Protein AF-A0A7S0SRH6-F1 (afdb_monomer_lite)

Foldseek 3Di:
DVVLLVCVVVVPQQLDDDQQAGVLNVLLLLCPDVVSVVVSLVSLVSCLVRPQLVSDPQCRAGPQRDGSLLSCLLDLDCSSVVSSQVSDPCNQVQQQGATNQQDGSLLNNLLNVNQVSNCVCCVVPVVLQQDAGPQRQGSLLSCLLVVPLPSNQCSCPVPVVSVVVQQCDAGNVRDGSVNSNVVVVFDADPSRHGDDPPDDLDQPAEDEEAPLLQQFFQADPVCQPPPPAPPDRRCVCCCQDVCPRHPCNDPVNVSNYHYHHDFDFADPVLVVVPDDPVLLVLLQVLLVQADPPCPDPRQWDASDDGGIDGVSNSVSVRRVSSSVVVVD

Structure (mmCIF, N/CA/C/O backbone):
data_AF-A0A7S0SRH6-F1
#
_entry.id   AF-A0A7S0SRH6-F1
#
loop_
_atom_site.group_PDB
_atom_site.id
_atom_site.type_symbol
_atom_site.label_atom_id
_atom_site.label_alt_id
_atom_site.label_comp_id
_atom_site.label_asym_id
_atom_site.label_entity_id
_atom_site.label_seq_id
_atom_site.pdbx_PDB_ins_code
_atom_site.Cartn_x
_atom_site.Cartn_y
_atom_site.Cartn_z
_atom_site.occupancy
_atom_site.B_iso_or_equiv
_atom_site.auth_seq_id
_atom_site.auth_comp_id
_atom_site.auth_asym_id
_atom_site.auth_atom_id
_atom_site.pdbx_PDB_model_num
ATOM 1 N N . TYR A 1 1 ? -16.426 17.659 17.106 1.00 87.44 1 TYR A N 1
ATOM 2 C CA . TYR A 1 1 ? -16.474 16.837 18.336 1.00 87.44 1 TYR A CA 1
ATOM 3 C C . TYR A 1 1 ? -17.786 17.016 19.094 1.00 87.44 1 TYR A C 1
ATOM 5 O O . TYR A 1 1 ? -18.567 16.089 19.068 1.00 87.44 1 TYR A O 1
ATOM 13 N N . LYS A 1 2 ? -18.110 18.192 19.664 1.00 91.19 2 LYS A N 1
ATOM 14 C CA . LYS A 1 2 ? -19.387 18.397 20.398 1.00 91.19 2 LYS A CA 1
ATOM 15 C C . LYS A 1 2 ? -20.651 18.022 19.611 1.00 91.19 2 LYS A C 1
ATOM 17 O O . LYS A 1 2 ? -21.550 17.408 20.156 1.00 91.19 2 LYS A O 1
ATOM 22 N N . ALA A 1 3 ? -20.705 18.367 18.323 1.00 91.25 3 ALA A N 1
ATOM 23 C CA . ALA A 1 3 ? -21.822 17.954 17.474 1.00 91.25 3 ALA A CA 1
ATOM 24 C C . ALA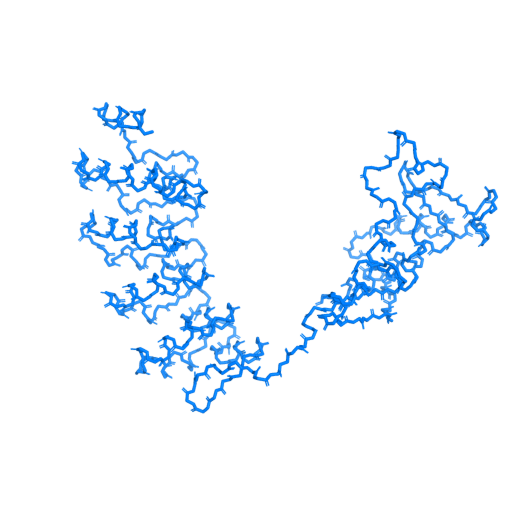 A 1 3 ? -21.935 16.422 17.382 1.00 91.25 3 ALA A C 1
ATOM 26 O O . ALA A 1 3 ? -23.028 15.890 17.450 1.00 91.25 3 ALA A O 1
ATOM 27 N N . PHE A 1 4 ? -20.805 15.716 17.289 1.00 92.94 4 PHE A N 1
ATOM 28 C CA . PHE A 1 4 ? -20.778 14.257 17.226 1.00 92.94 4 PHE A CA 1
ATOM 29 C C . PHE A 1 4 ? -21.267 13.612 18.529 1.00 92.94 4 PHE A C 1
ATOM 31 O O . PHE A 1 4 ? -22.068 12.693 18.471 1.00 92.94 4 PHE A O 1
ATOM 38 N N . THR A 1 5 ? -20.845 14.111 19.695 1.00 93.69 5 THR A N 1
ATOM 39 C CA . THR A 1 5 ? -21.293 13.549 20.981 1.00 93.69 5 THR A CA 1
ATOM 40 C C . THR A 1 5 ? -22.800 13.721 21.173 1.00 93.69 5 THR A C 1
ATOM 42 O O . THR A 1 5 ? -23.462 12.755 21.511 1.00 93.69 5 THR A O 1
ATOM 45 N N . ILE A 1 6 ? -23.358 14.889 20.821 1.00 94.25 6 ILE A N 1
ATOM 46 C CA . ILE A 1 6 ? -24.816 15.125 20.851 1.00 94.25 6 ILE A CA 1
ATOM 47 C C . ILE A 1 6 ? -25.558 14.119 19.961 1.00 94.25 6 ILE A C 1
ATOM 49 O O . ILE A 1 6 ? -26.576 13.576 20.362 1.00 94.25 6 ILE A O 1
ATOM 53 N N . LEU A 1 7 ? -25.043 13.851 18.757 1.00 92.12 7 LEU A N 1
ATOM 54 C CA . LEU A 1 7 ? -25.644 12.877 17.841 1.00 92.12 7 LEU A CA 1
ATOM 55 C C . LEU A 1 7 ? -25.680 11.460 18.445 1.00 92.12 7 LEU A C 1
ATOM 57 O O . LEU A 1 7 ? -26.660 10.746 18.259 1.00 92.12 7 LEU A O 1
ATOM 61 N N . ILE A 1 8 ? -24.636 11.064 19.176 1.00 92.56 8 ILE A N 1
ATOM 62 C CA . ILE A 1 8 ? -24.586 9.771 19.872 1.00 92.56 8 ILE A CA 1
ATOM 63 C C . ILE A 1 8 ? -25.539 9.746 21.076 1.00 92.56 8 ILE A C 1
ATOM 65 O O . ILE A 1 8 ? -26.248 8.759 21.256 1.00 92.56 8 ILE A O 1
ATOM 69 N N . ASP A 1 9 ? -25.608 10.830 21.851 1.00 92.25 9 ASP A N 1
ATOM 70 C CA . ASP A 1 9 ? -26.480 10.939 23.031 1.00 92.25 9 ASP A CA 1
ATOM 71 C C . ASP A 1 9 ? -27.975 10.871 22.657 1.00 92.25 9 ASP A C 1
ATOM 73 O O . ASP A 1 9 ? -28.795 10.369 23.425 1.00 92.25 9 ASP A O 1
ATOM 77 N N . GLU A 1 10 ? -28.326 11.307 21.444 1.00 93.44 10 GLU A N 1
ATOM 78 C CA . GLU A 1 10 ? -29.669 11.189 20.858 1.00 93.44 10 GLU A CA 1
ATOM 79 C C . GLU A 1 10 ? -29.957 9.792 20.254 1.00 93.44 10 GLU A C 1
ATOM 81 O O . GLU A 1 10 ? -30.940 9.613 19.535 1.00 93.44 10 GLU A O 1
ATOM 86 N N . ASN A 1 11 ? -29.123 8.782 20.543 1.00 87.94 11 ASN A N 1
ATOM 87 C CA . ASN A 1 11 ? -29.259 7.391 20.085 1.00 87.94 11 ASN A CA 1
ATOM 88 C C . ASN A 1 11 ? -29.343 7.230 18.556 1.00 87.94 11 ASN A C 1
ATOM 90 O O . ASN A 1 11 ? -30.103 6.400 18.045 1.00 87.94 11 ASN A O 1
ATOM 94 N N . ILE A 1 12 ? -28.562 8.009 17.803 1.00 89.69 12 ILE A N 1
ATOM 95 C CA . ILE A 1 12 ? -28.464 7.817 16.352 1.00 89.69 12 ILE A CA 1
ATOM 96 C C . ILE A 1 12 ? -27.837 6.456 16.041 1.00 89.69 12 ILE A C 1
ATOM 98 O O . ILE A 1 12 ? -26.826 6.066 16.624 1.00 89.69 12 ILE A O 1
ATOM 102 N N . ASP A 1 13 ? -28.424 5.749 15.074 1.00 90.12 13 ASP A N 1
ATOM 103 C CA . ASP A 1 13 ? -27.922 4.455 14.622 1.00 90.12 13 ASP A CA 1
ATOM 104 C C . ASP A 1 13 ? -26.588 4.608 13.872 1.00 90.12 13 ASP A C 1
ATOM 106 O O . ASP A 1 13 ? -26.513 5.079 12.733 1.00 90.12 13 ASP A O 1
ATOM 110 N N . ILE A 1 14 ? -25.517 4.178 14.535 1.00 90.31 14 ILE A N 1
ATOM 111 C CA . ILE A 1 14 ? -24.139 4.211 14.037 1.00 90.31 14 ILE A CA 1
ATOM 112 C C . ILE A 1 14 ? -23.834 3.146 12.968 1.00 90.31 14 ILE A C 1
ATOM 114 O O . ILE A 1 14 ? -22.739 3.155 12.399 1.00 90.31 14 ILE A O 1
ATOM 118 N N . ASN A 1 15 ? -24.765 2.227 12.692 1.00 92.94 15 ASN A N 1
ATOM 119 C CA . ASN A 1 15 ? -24.590 1.160 11.704 1.00 92.94 15 ASN A CA 1
ATOM 120 C C . ASN A 1 15 ? -25.140 1.540 10.322 1.00 92.94 15 ASN A C 1
ATOM 122 O O . ASN A 1 15 ? -24.852 0.853 9.336 1.00 92.94 15 ASN A O 1
ATOM 126 N N . VAL A 1 16 ? -25.896 2.641 10.220 1.00 93.00 16 VAL A N 1
ATOM 127 C CA . VAL A 1 16 ? -26.473 3.107 8.953 1.00 93.00 16 VAL A CA 1
ATOM 128 C C . VAL A 1 16 ? -25.362 3.430 7.962 1.00 93.00 16 VAL A C 1
ATOM 130 O O . VAL A 1 16 ? -24.488 4.254 8.219 1.00 93.00 16 VAL A O 1
ATOM 133 N N . LYS A 1 17 ? -25.408 2.792 6.792 1.00 92.38 17 LYS A N 1
ATOM 134 C CA . LYS A 1 17 ? -24.429 3.009 5.724 1.00 92.38 17 LYS A CA 1
ATOM 135 C C . LYS A 1 17 ? -24.890 4.110 4.776 1.00 92.38 17 LYS A C 1
ATOM 137 O O . LYS A 1 17 ? -26.018 4.083 4.291 1.00 92.38 17 LYS A O 1
ATOM 142 N N . CYS A 1 18 ? -23.983 5.020 4.441 1.00 87.88 18 CYS A N 1
ATOM 143 C CA . CYS A 1 18 ? -24.136 5.980 3.352 1.00 87.88 18 CYS A CA 1
ATOM 144 C C . CYS A 1 18 ? -23.133 5.620 2.253 1.00 87.88 18 CYS A C 1
ATOM 146 O O . CYS A 1 18 ? -21.935 5.576 2.519 1.00 87.88 18 CYS A O 1
ATOM 148 N N . HIS A 1 19 ? -23.615 5.302 1.045 1.00 87.75 19 HIS A N 1
ATOM 149 C CA . HIS A 1 19 ? -22.777 4.766 -0.045 1.00 87.75 19 HIS A CA 1
ATOM 150 C C . HIS A 1 19 ? -21.873 3.608 0.426 1.00 87.75 19 HIS A C 1
ATOM 152 O O . HIS A 1 19 ? -20.658 3.639 0.259 1.00 87.75 19 HIS A O 1
ATOM 158 N N . GLY A 1 20 ? -22.465 2.654 1.153 1.00 87.94 20 GLY A N 1
ATOM 159 C CA . GLY A 1 20 ? -21.760 1.489 1.695 1.00 87.94 20 GLY A CA 1
ATOM 160 C C . GLY A 1 20 ? -20.843 1.750 2.891 1.00 87.94 20 GLY A C 1
ATOM 161 O O . GLY A 1 20 ? -20.415 0.796 3.530 1.00 87.94 20 GLY A O 1
ATOM 162 N N . ILE A 1 21 ? -20.580 3.004 3.258 1.00 92.44 21 ILE A N 1
ATOM 163 C CA . ILE A 1 21 ? -19.677 3.381 4.351 1.00 92.44 21 ILE A CA 1
ATOM 164 C C . ILE A 1 21 ? -20.501 3.660 5.613 1.00 92.44 21 ILE A C 1
ATOM 166 O O . ILE A 1 21 ? -21.409 4.491 5.594 1.00 92.44 21 ILE A O 1
ATOM 170 N N . SER A 1 22 ? -20.196 2.979 6.722 1.00 93.25 22 SER A N 1
ATOM 171 C CA . SER A 1 22 ? -20.797 3.306 8.028 1.00 93.25 22 SER A CA 1
ATOM 172 C C . SER A 1 22 ? -20.047 4.459 8.719 1.00 93.25 22 SER A C 1
ATOM 174 O O . SER A 1 22 ? -18.873 4.691 8.417 1.00 93.25 22 SER A O 1
ATOM 176 N N . PRO A 1 23 ? -20.668 5.161 9.685 1.00 94.25 23 PRO A N 1
ATOM 177 C CA . PRO A 1 23 ? -20.016 6.182 10.501 1.00 94.25 23 PRO A CA 1
ATOM 178 C C . PRO A 1 23 ? -18.648 5.772 11.060 1.00 94.25 23 PRO A C 1
ATOM 180 O O . PRO A 1 23 ? -17.708 6.561 11.006 1.00 94.25 23 PRO A O 1
ATOM 183 N N . ILE A 1 24 ? -18.500 4.530 11.535 1.00 95.19 24 ILE A N 1
ATOM 184 C CA . ILE A 1 24 ? -17.218 4.029 12.056 1.00 95.19 24 ILE A CA 1
ATOM 185 C C . ILE A 1 24 ? -16.173 3.880 10.940 1.00 95.19 24 ILE A C 1
ATOM 187 O O . ILE A 1 24 ? -15.031 4.290 11.144 1.00 95.19 24 ILE A O 1
ATOM 191 N N . HIS A 1 25 ? -16.542 3.372 9.753 1.00 95.50 25 HIS A N 1
ATOM 192 C CA . HIS A 1 25 ? -15.621 3.350 8.605 1.00 95.50 25 HIS A CA 1
ATOM 193 C C . HIS A 1 25 ? -15.126 4.765 8.293 1.00 95.50 25 HIS A C 1
ATOM 195 O O . HIS A 1 25 ? -13.923 4.982 8.176 1.00 95.50 25 HIS A O 1
ATOM 201 N N . LEU A 1 26 ? -16.045 5.737 8.238 1.00 94.38 26 LEU A N 1
ATOM 202 C CA . LEU A 1 26 ? -15.708 7.129 7.959 1.00 94.38 26 LEU A CA 1
ATOM 203 C C . LEU A 1 26 ? -14.753 7.705 9.011 1.00 94.38 26 LEU A C 1
ATOM 205 O O . LEU A 1 26 ? -13.759 8.322 8.641 1.00 94.38 26 LEU A O 1
ATOM 209 N N . LEU A 1 27 ? -15.011 7.484 10.304 1.00 95.81 27 LEU A N 1
ATOM 210 C CA . LEU A 1 27 ? -14.117 7.932 11.377 1.00 95.81 27 LEU A CA 1
ATOM 211 C C . LEU A 1 27 ? -12.712 7.345 11.217 1.00 95.81 27 LEU A C 1
ATOM 213 O O . LEU A 1 27 ? -11.737 8.082 11.291 1.00 95.81 27 LEU A O 1
ATOM 217 N N . ILE A 1 28 ? -12.581 6.047 10.945 1.00 96.56 28 ILE A N 1
ATOM 218 C CA . ILE A 1 28 ? -11.258 5.434 10.761 1.00 96.56 28 ILE A CA 1
ATOM 219 C C . ILE A 1 28 ? -10.567 6.009 9.515 1.00 96.56 28 ILE A C 1
ATOM 221 O O . ILE A 1 28 ? -9.389 6.352 9.577 1.00 96.56 28 ILE A O 1
ATOM 225 N N . SER A 1 29 ? -11.287 6.199 8.405 1.00 93.75 29 SER A N 1
ATOM 226 C CA . SER A 1 29 ? -10.733 6.817 7.193 1.00 93.75 29 SER A CA 1
ATOM 227 C C . SER A 1 29 ? -10.279 8.266 7.411 1.00 93.75 29 SER A C 1
ATOM 229 O O . SER A 1 29 ? -9.247 8.668 6.873 1.00 93.75 29 SER A O 1
ATOM 231 N N . LEU A 1 30 ? -11.001 9.048 8.223 1.00 94.19 30 LEU A N 1
ATOM 232 C CA . LEU A 1 30 ? -10.622 10.421 8.577 1.00 94.19 30 LEU A CA 1
ATOM 233 C C . LEU A 1 30 ? -9.310 10.484 9.369 1.00 94.19 30 LEU A C 1
ATOM 235 O O . LEU A 1 30 ? -8.637 11.513 9.338 1.00 94.19 30 LEU A O 1
ATOM 239 N N . ALA A 1 31 ? -8.904 9.400 10.036 1.00 95.00 31 ALA A N 1
ATOM 240 C CA . ALA A 1 31 ? -7.662 9.355 10.799 1.00 95.00 31 ALA A CA 1
ATOM 241 C C . ALA A 1 31 ? -6.397 9.504 9.929 1.00 95.00 31 ALA A C 1
ATOM 243 O O . ALA A 1 31 ? -5.350 9.875 10.453 1.00 95.00 31 ALA A O 1
ATOM 244 N N . ASN A 1 32 ? -6.500 9.276 8.612 1.00 87.81 32 ASN A N 1
ATOM 245 C CA . ASN A 1 32 ? -5.418 9.509 7.647 1.00 87.81 32 ASN A CA 1
ATOM 246 C C . ASN A 1 32 ? -5.238 10.985 7.252 1.00 87.81 32 ASN A C 1
ATOM 248 O O . ASN A 1 32 ? -4.242 11.328 6.613 1.00 87.81 32 ASN A O 1
ATOM 252 N N . LEU A 1 33 ? -6.193 11.860 7.579 1.00 89.56 33 LEU A N 1
ATOM 253 C CA . LEU A 1 33 ? -6.103 13.283 7.253 1.00 89.56 33 LEU A CA 1
ATOM 254 C C . LEU A 1 33 ? -5.241 14.037 8.281 1.00 89.56 33 LEU A C 1
ATOM 256 O O . LEU A 1 33 ? -5.227 13.661 9.459 1.00 89.56 33 LEU A O 1
ATOM 260 N N . PRO A 1 34 ? -4.580 15.145 7.882 1.00 83.50 34 PRO A N 1
ATOM 261 C CA . PRO A 1 34 ? -3.944 16.065 8.823 1.00 83.50 34 PRO A CA 1
ATOM 262 C C . PRO A 1 34 ? -4.933 16.484 9.918 1.00 83.50 34 PRO A C 1
ATOM 264 O O . PRO A 1 34 ? -6.075 16.827 9.620 1.00 83.50 34 PRO A O 1
ATOM 267 N N . ASP A 1 35 ? -4.518 16.387 11.183 1.00 84.38 35 ASP A N 1
ATOM 268 C CA . ASP A 1 35 ? -5.331 16.640 12.389 1.00 84.38 35 ASP A CA 1
ATOM 269 C C . ASP A 1 35 ? -6.566 15.731 12.591 1.00 84.38 35 ASP A C 1
ATOM 271 O O . ASP A 1 35 ? -7.233 15.795 13.630 1.00 84.38 35 ASP A O 1
ATOM 275 N N . GLY A 1 36 ? -6.851 14.824 11.652 1.00 92.12 36 GLY A N 1
ATOM 276 C CA . GLY A 1 36 ? -8.001 13.922 11.692 1.00 92.12 36 GLY A CA 1
ATOM 277 C C . GLY A 1 36 ? -7.854 12.780 12.697 1.00 92.12 36 GLY A C 1
ATOM 278 O O . GLY A 1 36 ? -8.856 12.308 13.239 1.00 92.12 36 GLY A O 1
ATOM 279 N N . TYR A 1 37 ? -6.621 12.366 13.010 1.00 93.69 37 TYR A N 1
ATOM 280 C CA . TYR A 1 37 ? -6.351 11.231 13.902 1.00 93.69 37 TYR A CA 1
ATOM 281 C C . TYR A 1 37 ? -6.932 11.429 15.308 1.00 93.69 37 TYR A C 1
ATOM 283 O O . TYR A 1 37 ? -7.720 10.613 15.782 1.00 93.69 37 TYR A O 1
ATOM 291 N N . ASN A 1 38 ? -6.621 12.559 15.952 1.00 93.75 38 ASN A N 1
ATOM 292 C CA . ASN A 1 38 ? -7.101 12.867 17.303 1.00 93.75 38 ASN A CA 1
ATOM 293 C C . ASN A 1 38 ? -8.628 12.976 17.367 1.00 93.75 38 ASN A C 1
ATOM 295 O O . ASN A 1 38 ? -9.245 12.547 18.343 1.00 93.75 38 ASN A O 1
ATOM 299 N N . PHE A 1 39 ? -9.243 13.562 16.338 1.00 94.62 39 PHE A N 1
ATOM 300 C CA . PHE A 1 39 ? -10.696 13.646 16.245 1.00 94.62 39 PHE A CA 1
ATOM 301 C C . PHE A 1 39 ? -11.321 12.251 16.136 1.00 94.62 39 PHE A C 1
ATOM 303 O O . PHE A 1 39 ? -12.235 11.932 16.895 1.00 94.62 39 PHE A O 1
ATOM 310 N N . SER A 1 40 ? -10.790 11.424 15.238 1.00 96.38 40 SER A N 1
ATOM 311 C CA . SER A 1 40 ? -11.276 10.071 14.970 1.00 96.38 40 SER A CA 1
ATOM 312 C C . SER A 1 40 ? -11.140 9.177 16.195 1.00 96.38 40 SER A C 1
ATOM 314 O O . SER A 1 40 ? -12.119 8.570 16.620 1.00 96.38 40 SER A O 1
ATOM 316 N N . TYR A 1 41 ? -9.967 9.183 16.833 1.00 95.94 41 TYR A N 1
ATOM 317 C CA . TYR A 1 41 ? -9.709 8.424 18.053 1.00 95.94 41 TYR A CA 1
ATOM 318 C C . TYR A 1 41 ? -10.683 8.801 19.177 1.00 95.94 41 TYR A C 1
ATOM 320 O O . TYR A 1 41 ? -11.324 7.925 19.749 1.00 95.94 41 TYR A O 1
ATOM 328 N N . ARG A 1 42 ? -10.885 10.101 19.440 1.00 96.12 42 ARG A N 1
ATOM 329 C CA . ARG A 1 42 ? -11.832 10.560 20.472 1.00 96.12 42 ARG A CA 1
ATOM 330 C C . ARG A 1 42 ? -13.280 10.183 20.164 1.00 96.12 42 ARG A C 1
ATOM 332 O O . ARG A 1 42 ? -14.017 9.835 21.077 1.00 96.12 42 ARG A O 1
ATOM 339 N N . CYS A 1 43 ? -13.703 10.267 18.903 1.00 96.06 43 CYS A N 1
ATOM 340 C CA . CYS A 1 43 ? -15.063 9.879 18.518 1.00 96.06 43 CYS A CA 1
ATOM 341 C C . CYS A 1 43 ? -15.279 8.369 18.665 1.00 96.06 43 CYS A C 1
ATOM 343 O O . CYS A 1 43 ? -16.321 7.956 19.164 1.00 96.06 43 CYS A O 1
ATOM 345 N N . LEU A 1 44 ? -14.289 7.553 18.289 1.00 96.31 44 LEU A N 1
ATOM 346 C CA . LEU A 1 44 ? -14.339 6.103 18.478 1.00 96.31 44 LEU A CA 1
ATOM 347 C C . LEU A 1 44 ? -14.360 5.728 19.964 1.00 96.31 44 LEU A C 1
ATOM 349 O O . LEU A 1 44 ? -15.169 4.896 20.356 1.00 96.31 44 LEU A O 1
ATOM 353 N N . GLN A 1 45 ? -13.530 6.364 20.798 1.00 95.62 45 GLN A N 1
ATOM 354 C CA . GLN A 1 45 ? -13.579 6.164 22.251 1.00 95.62 45 GLN A CA 1
ATOM 355 C C . GLN A 1 45 ? -14.964 6.494 22.808 1.00 95.62 45 GLN A C 1
ATOM 357 O O . GLN A 1 45 ? -15.544 5.676 23.512 1.00 95.62 45 GLN A O 1
ATOM 362 N N . TYR A 1 46 ? -15.531 7.640 22.417 1.00 95.94 46 TYR A N 1
ATOM 363 C CA . TYR A 1 46 ? -16.865 8.041 22.858 1.00 95.94 46 TYR A CA 1
ATOM 364 C C . TYR A 1 46 ? -17.946 7.034 22.447 1.00 95.94 46 TYR A C 1
ATOM 366 O O . TYR A 1 46 ? -18.814 6.721 23.258 1.00 95.94 46 TYR A O 1
ATOM 374 N N . ILE A 1 47 ? -17.886 6.496 21.220 1.00 95.06 47 ILE A N 1
ATOM 375 C CA . ILE A 1 47 ? -18.789 5.422 20.779 1.00 95.06 47 ILE A CA 1
ATOM 376 C C . ILE A 1 47 ? -18.670 4.218 21.718 1.00 95.06 47 ILE A C 1
ATOM 378 O O . ILE A 1 47 ? -19.682 3.769 22.243 1.00 95.06 47 ILE A O 1
ATOM 382 N N . PHE A 1 48 ? -17.460 3.704 21.946 1.00 93.19 48 PHE A N 1
ATOM 383 C CA . PHE A 1 48 ? -17.269 2.479 22.731 1.00 93.19 48 PHE A CA 1
ATOM 384 C C . PHE A 1 48 ? -17.545 2.649 24.232 1.00 93.19 48 PHE A C 1
ATOM 386 O O . PHE A 1 48 ? -17.848 1.671 24.907 1.00 93.19 48 PHE A O 1
ATOM 393 N N . GLU A 1 49 ? -17.468 3.873 24.758 1.00 93.44 49 GLU A N 1
ATOM 394 C CA . GLU A 1 49 ? -17.814 4.189 26.150 1.00 93.44 49 GLU A CA 1
ATOM 395 C C . GLU A 1 49 ? -19.328 4.341 26.374 1.00 93.44 49 GLU A C 1
ATOM 397 O O . GLU A 1 49 ? -19.806 4.042 27.468 1.00 93.44 49 GLU A O 1
ATOM 402 N N . ASN A 1 50 ? -20.083 4.793 25.364 1.00 93.25 50 ASN A N 1
ATOM 403 C CA . ASN A 1 50 ? -21.502 5.151 25.518 1.00 93.25 50 ASN A CA 1
ATOM 404 C C . ASN A 1 50 ? -22.474 4.198 24.806 1.00 93.25 50 ASN A C 1
ATOM 406 O O . ASN A 1 50 ? -23.653 4.161 25.152 1.00 93.25 50 ASN A O 1
ATOM 410 N N . ILE A 1 51 ? -22.007 3.410 23.836 1.00 91.88 51 ILE A N 1
ATOM 411 C CA . ILE A 1 51 ? -22.819 2.433 23.104 1.00 91.88 51 ILE A CA 1
ATOM 412 C C . ILE A 1 51 ? -22.350 1.025 23.474 1.00 91.88 51 ILE A C 1
ATOM 414 O O . ILE A 1 51 ? -21.170 0.698 23.363 1.00 91.88 51 ILE A O 1
ATOM 418 N N . SER A 1 52 ? -23.291 0.163 23.879 1.00 88.38 52 SER A N 1
ATOM 419 C CA . SER A 1 52 ? -22.999 -1.256 24.118 1.00 88.38 52 SER A CA 1
ATOM 420 C C . SER A 1 52 ? -22.411 -1.898 22.861 1.00 88.38 52 SER A C 1
ATOM 422 O O . SER A 1 52 ? -22.992 -1.790 21.782 1.00 88.38 52 SER A O 1
ATOM 424 N N . THR A 1 53 ? -21.297 -2.623 22.996 1.00 83.94 53 THR A N 1
ATOM 425 C CA . THR A 1 53 ? -20.597 -3.265 21.867 1.00 83.94 53 THR A CA 1
ATOM 426 C C . THR A 1 53 ? -21.462 -4.269 21.101 1.00 83.94 53 THR A C 1
ATOM 428 O O . THR A 1 53 ? -21.189 -4.542 19.939 1.00 83.94 53 THR A O 1
ATOM 431 N N . GLU A 1 54 ? -22.536 -4.783 21.709 1.00 85.00 54 GLU A N 1
ATOM 432 C CA . GLU A 1 54 ? -23.529 -5.654 21.056 1.00 85.00 54 GLU A CA 1
ATOM 433 C C . GLU A 1 54 ? -24.404 -4.927 20.028 1.00 85.00 54 GLU A C 1
ATOM 435 O O . GLU A 1 54 ? -24.973 -5.567 19.149 1.00 85.00 54 GLU A O 1
ATOM 440 N N . LEU A 1 55 ? -24.511 -3.600 20.133 1.00 89.12 55 LEU A N 1
ATOM 441 C CA . LEU A 1 55 ? -25.255 -2.751 19.201 1.00 89.12 55 LEU A CA 1
ATOM 442 C C . LEU A 1 55 ? -24.382 -2.257 18.041 1.00 89.12 55 LEU A C 1
ATOM 444 O O . LEU A 1 55 ? -24.886 -1.598 17.134 1.00 89.12 55 LEU A O 1
ATOM 448 N N . ILE A 1 56 ? -23.081 -2.548 18.072 1.00 90.75 56 ILE A N 1
ATOM 449 C CA . ILE A 1 56 ? -22.127 -2.138 17.048 1.00 90.75 56 ILE A CA 1
ATOM 450 C C . ILE A 1 56 ? -21.886 -3.323 16.115 1.00 90.75 56 ILE A C 1
ATOM 452 O O . ILE A 1 56 ? -21.346 -4.349 16.535 1.00 90.75 56 ILE A O 1
ATOM 456 N N . ASP A 1 57 ? -22.227 -3.177 14.834 1.00 90.81 57 ASP A N 1
ATOM 457 C CA . ASP A 1 57 ? -21.875 -4.161 13.810 1.00 90.81 57 ASP A CA 1
ATOM 458 C C . ASP A 1 57 ? -20.371 -4.079 13.504 1.00 90.81 57 ASP A C 1
ATOM 460 O O . ASP A 1 57 ? -19.916 -3.426 12.563 1.00 90.81 57 ASP A O 1
ATOM 464 N N . MET A 1 58 ? -19.575 -4.748 14.338 1.00 89.62 58 MET A N 1
ATOM 465 C CA . MET A 1 58 ? -18.120 -4.837 14.195 1.00 89.62 58 MET A CA 1
ATOM 466 C C . MET A 1 58 ? -17.677 -5.672 12.983 1.00 89.62 58 MET A C 1
ATOM 468 O O . MET A 1 58 ? -16.479 -5.733 12.705 1.00 89.62 58 MET A O 1
ATOM 472 N N . ASP A 1 59 ? -18.613 -6.329 12.292 1.00 88.88 59 ASP A N 1
ATOM 473 C CA . ASP A 1 59 ? -18.386 -7.104 11.068 1.00 88.88 59 ASP A CA 1
ATOM 474 C C . ASP A 1 59 ? -18.853 -6.353 9.815 1.00 88.88 59 ASP A C 1
ATOM 476 O O . ASP A 1 59 ? -18.743 -6.864 8.692 1.00 88.88 59 ASP A O 1
ATOM 480 N N . ALA A 1 60 ? -19.318 -5.112 9.991 1.00 91.81 60 ALA A N 1
ATOM 481 C CA . ALA A 1 60 ? -19.688 -4.236 8.905 1.00 91.81 60 ALA A CA 1
ATOM 482 C C . ALA A 1 60 ? -18.528 -4.107 7.912 1.00 91.81 60 ALA A C 1
ATOM 484 O O . ALA A 1 60 ? -17.374 -3.862 8.272 1.00 91.81 60 ALA A O 1
ATOM 485 N N . LYS A 1 61 ? -18.876 -4.235 6.632 1.00 94.12 61 LYS A N 1
ATOM 486 C CA . LYS A 1 61 ? -17.974 -4.007 5.504 1.00 94.12 61 LYS A CA 1
ATOM 487 C C . LYS A 1 61 ? -18.373 -2.772 4.720 1.00 94.12 61 LYS A C 1
ATOM 489 O O . LYS A 1 61 ? -19.573 -2.546 4.531 1.00 94.12 61 LYS A O 1
ATOM 494 N N . ASP A 1 62 ? -17.387 -2.036 4.234 1.00 94.75 62 ASP A N 1
ATOM 495 C CA . ASP A 1 62 ? -17.594 -0.977 3.254 1.00 94.75 62 ASP A CA 1
ATOM 496 C C . ASP A 1 62 ? -17.846 -1.527 1.834 1.00 94.75 62 ASP A C 1
ATOM 498 O O . ASP A 1 62 ? -17.864 -2.741 1.586 1.00 94.75 62 ASP A O 1
ATOM 502 N N . ASP A 1 63 ? -18.015 -0.623 0.869 1.00 94.19 63 ASP A N 1
ATOM 503 C CA . ASP A 1 63 ? -18.162 -0.965 -0.548 1.00 94.19 63 ASP A CA 1
ATOM 504 C C . ASP A 1 63 ? -16.897 -1.564 -1.180 1.00 94.19 63 ASP A C 1
ATOM 506 O O . ASP A 1 63 ? -16.950 -2.027 -2.312 1.00 94.19 63 ASP A O 1
ATOM 510 N N . GLN A 1 64 ? -15.763 -1.617 -0.487 1.00 92.56 64 GLN A N 1
ATOM 511 C CA . GLN A 1 64 ? -14.577 -2.369 -0.906 1.00 92.56 64 GLN A CA 1
ATOM 512 C C . GLN A 1 64 ? -14.477 -3.728 -0.202 1.00 92.56 64 GLN A C 1
ATOM 514 O O . GLN A 1 64 ? -13.518 -4.471 -0.406 1.00 92.56 64 GLN A O 1
ATOM 519 N N . GLY A 1 65 ? -15.489 -4.103 0.586 1.00 93.81 65 GLY A N 1
ATOM 520 C CA . GLY A 1 65 ? -15.464 -5.308 1.410 1.00 93.81 65 GLY A CA 1
ATOM 521 C C . GLY A 1 65 ? -14.529 -5.195 2.617 1.00 93.81 65 GLY A C 1
ATOM 522 O O . GLY A 1 65 ? -14.311 -6.199 3.295 1.00 93.81 65 GLY A O 1
ATOM 523 N N . SER A 1 66 ? -13.981 -4.009 2.877 1.00 95.00 66 SER A N 1
ATOM 524 C CA . SER A 1 66 ? -13.057 -3.732 3.970 1.00 95.00 66 SER A CA 1
ATOM 525 C C . SER A 1 66 ? -13.834 -3.653 5.274 1.00 95.00 66 SER A C 1
ATOM 527 O O . SER A 1 66 ? -14.867 -2.997 5.345 1.00 95.00 66 SER A O 1
ATOM 529 N N . THR A 1 67 ? -13.327 -4.311 6.310 1.00 95.38 67 THR A N 1
ATOM 530 C CA . THR A 1 67 ? -13.808 -4.147 7.690 1.00 95.38 67 THR A CA 1
ATOM 531 C C . THR A 1 67 ? -13.100 -2.972 8.366 1.00 95.38 67 THR A C 1
ATOM 533 O O . THR A 1 67 ? -12.083 -2.478 7.869 1.00 95.38 67 THR A O 1
ATOM 536 N N . PHE A 1 68 ? -13.546 -2.587 9.564 1.00 95.44 68 PHE A N 1
ATOM 537 C CA . PHE A 1 68 ? -12.847 -1.601 10.401 1.00 95.44 68 PHE A CA 1
ATOM 538 C C . PHE A 1 68 ? -11.358 -1.924 10.596 1.00 95.44 68 PHE A C 1
ATOM 540 O O . PHE A 1 68 ? -10.518 -1.027 10.588 1.00 95.44 68 PHE A O 1
ATOM 547 N N . PHE A 1 69 ? -11.019 -3.211 10.708 1.00 96.50 69 PHE A N 1
ATOM 548 C CA . PHE A 1 69 ? -9.644 -3.668 10.906 1.00 96.50 69 PHE A CA 1
ATOM 549 C C . PHE A 1 69 ? -8.773 -3.459 9.671 1.00 96.50 69 PHE A C 1
ATOM 551 O O . PHE A 1 69 ? -7.602 -3.135 9.832 1.00 96.50 69 PHE A O 1
ATOM 558 N N . HIS A 1 70 ? -9.323 -3.593 8.458 1.00 97.00 70 HIS A N 1
ATOM 559 C CA . HIS A 1 70 ? -8.577 -3.280 7.236 1.00 97.00 70 HIS A CA 1
ATOM 560 C C . HIS A 1 70 ? -8.148 -1.816 7.244 1.00 97.00 70 HIS A C 1
ATOM 562 O O . HIS A 1 70 ? -6.961 -1.531 7.125 1.00 97.00 70 HIS A O 1
ATOM 568 N N . LEU A 1 71 ? -9.106 -0.913 7.474 1.00 96.25 71 LEU A N 1
ATOM 569 C CA . LEU A 1 71 ? -8.849 0.524 7.504 1.00 96.25 71 LEU A CA 1
ATOM 570 C C . LEU A 1 71 ? -7.888 0.906 8.636 1.00 96.25 71 LEU A C 1
ATOM 572 O O . LEU A 1 71 ? -6.962 1.679 8.420 1.00 96.25 71 LEU A O 1
ATOM 576 N N . ALA A 1 72 ? -8.057 0.331 9.830 1.00 96.75 72 ALA A N 1
ATOM 577 C CA . ALA A 1 72 ? -7.170 0.596 10.960 1.00 96.75 72 ALA A CA 1
ATOM 578 C C . ALA A 1 72 ? -5.737 0.098 10.714 1.00 96.75 72 ALA A C 1
ATOM 580 O O . ALA A 1 72 ? -4.788 0.734 11.156 1.00 96.75 72 ALA A O 1
ATOM 581 N N . CYS A 1 73 ? -5.569 -1.005 9.979 1.00 97.00 73 CYS A N 1
ATOM 582 C CA . CYS A 1 73 ? -4.254 -1.532 9.609 1.00 97.00 73 CYS A CA 1
ATOM 583 C C . CYS A 1 73 ? -3.553 -0.722 8.508 1.00 97.00 73 CYS A C 1
ATOM 585 O O . CYS A 1 73 ? -2.378 -0.957 8.242 1.00 97.00 73 CYS A O 1
ATOM 587 N N . GLU A 1 74 ? -4.239 0.230 7.873 1.00 95.31 74 GLU A N 1
ATOM 588 C CA . GLU A 1 74 ? -3.631 1.191 6.946 1.00 95.31 74 GLU A CA 1
ATOM 589 C C . GLU A 1 74 ? -3.121 2.461 7.636 1.00 95.31 74 GLU A C 1
ATOM 591 O O . GLU A 1 74 ? -2.450 3.274 6.990 1.00 95.31 74 GLU A O 1
ATOM 596 N N . LEU A 1 75 ? -3.431 2.630 8.927 1.00 94.00 75 LEU A N 1
ATOM 597 C CA . LEU A 1 75 ? -2.972 3.743 9.751 1.00 94.00 75 LEU A CA 1
ATOM 598 C C . LEU A 1 75 ? -1.601 3.431 10.349 1.00 94.00 75 LEU A C 1
ATOM 600 O O . LEU A 1 75 ? -1.365 2.329 10.833 1.00 94.00 75 LEU A O 1
ATOM 604 N N . SER A 1 76 ? -0.709 4.420 10.392 1.00 90.12 76 SER A N 1
ATOM 605 C CA . SER A 1 76 ? 0.654 4.240 10.917 1.00 90.12 76 SER A CA 1
ATOM 606 C C . SER A 1 76 ? 0.732 3.950 12.425 1.00 90.12 76 SER A C 1
ATOM 608 O O . SER A 1 76 ? 1.774 3.507 12.911 1.00 90.12 76 SER A O 1
ATOM 610 N N . ASP A 1 77 ? -0.343 4.223 13.165 1.00 91.25 77 ASP A N 1
ATOM 611 C CA . ASP A 1 77 ? -0.440 4.089 14.619 1.00 91.25 77 ASP A CA 1
ATOM 612 C C . ASP A 1 77 ? -1.426 2.967 14.984 1.00 91.25 77 ASP A C 1
ATOM 614 O O . ASP A 1 77 ? -2.524 2.866 14.433 1.00 91.25 77 ASP A O 1
ATOM 618 N N . THR A 1 78 ? -1.033 2.115 15.932 1.00 95.88 78 THR A N 1
ATOM 619 C CA . THR A 1 78 ? -1.803 0.942 16.358 1.00 95.88 78 THR A CA 1
ATOM 620 C C . THR A 1 78 ? -2.940 1.265 17.324 1.00 95.88 78 THR A C 1
ATOM 622 O O . THR A 1 78 ? -3.739 0.383 17.612 1.00 95.88 78 THR A O 1
ATOM 625 N N . SER A 1 79 ? -3.074 2.493 17.823 1.00 96.25 79 SER A N 1
ATOM 626 C CA . SER A 1 79 ? -4.023 2.834 18.892 1.00 96.25 79 SER A CA 1
ATOM 627 C C . SER A 1 79 ? -5.479 2.652 18.469 1.00 96.25 79 SER A C 1
ATOM 629 O O . SER A 1 79 ? -6.266 2.100 19.234 1.00 96.25 79 SER A O 1
ATOM 631 N N . ILE A 1 80 ? -5.850 3.052 17.245 1.00 96.50 80 ILE A N 1
ATOM 632 C CA . ILE A 1 80 ? -7.203 2.794 16.716 1.00 96.50 80 ILE A CA 1
ATOM 633 C C . ILE A 1 80 ? -7.425 1.290 16.523 1.00 96.50 80 ILE A C 1
ATOM 635 O O . ILE A 1 80 ? -8.475 0.778 16.902 1.00 96.50 80 ILE A O 1
ATOM 639 N N . LEU A 1 81 ? -6.432 0.563 16.001 1.00 96.44 81 LEU A N 1
ATOM 640 C CA . LEU A 1 81 ? -6.505 -0.894 15.874 1.00 96.44 81 LEU A CA 1
ATOM 641 C C . LEU A 1 81 ? -6.721 -1.563 17.244 1.00 96.44 81 LEU A C 1
ATOM 643 O O . LEU A 1 81 ? -7.636 -2.366 17.394 1.00 96.44 81 LEU A O 1
ATOM 647 N N . ILE A 1 82 ? -5.936 -1.191 18.257 1.00 95.38 82 ILE A N 1
ATOM 648 C CA . ILE A 1 82 ? -6.043 -1.692 19.634 1.00 95.38 82 ILE A CA 1
ATOM 649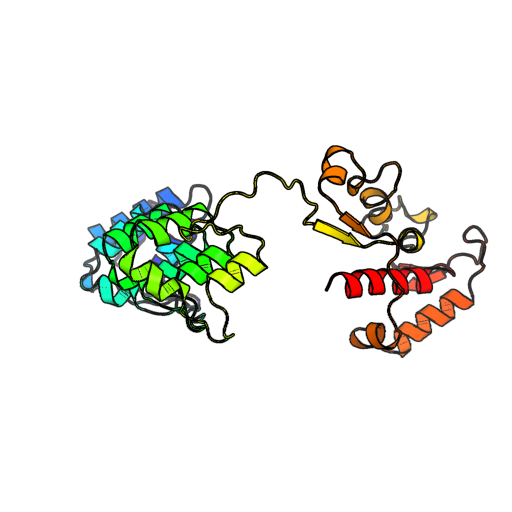 C C . ILE A 1 82 ? -7.419 -1.372 20.225 1.00 95.38 82 ILE A C 1
ATOM 651 O O . ILE A 1 82 ? -8.047 -2.245 20.822 1.00 95.38 82 ILE A O 1
ATOM 655 N N . LEU A 1 83 ? -7.912 -0.144 20.035 1.00 95.56 83 LEU A N 1
ATOM 656 C CA . LEU A 1 83 ? -9.231 0.277 20.505 1.00 95.56 83 LEU A CA 1
ATOM 657 C C . LEU A 1 83 ? -10.346 -0.601 19.916 1.00 95.56 83 LEU A C 1
ATOM 659 O O . LEU A 1 83 ? -11.228 -1.036 20.654 1.00 95.56 83 LEU A O 1
ATOM 663 N N . LEU A 1 84 ? -10.287 -0.897 18.613 1.00 94.81 84 LEU A N 1
ATOM 664 C CA . LEU A 1 84 ? -11.252 -1.772 17.940 1.00 94.81 84 LEU A CA 1
ATOM 665 C C . LEU A 1 84 ? -11.162 -3.219 18.443 1.00 94.81 84 LEU A C 1
ATOM 667 O O . LEU A 1 84 ? -12.192 -3.836 18.705 1.00 94.81 84 LEU A O 1
ATOM 671 N N . LEU A 1 85 ? -9.946 -3.757 18.599 1.00 93.25 85 LEU A N 1
ATOM 672 C CA . LEU A 1 85 ? -9.725 -5.133 19.057 1.00 93.25 85 LEU A CA 1
ATOM 673 C C . LEU A 1 85 ? -10.248 -5.334 20.486 1.00 93.25 85 LEU A C 1
ATOM 675 O O . LEU A 1 85 ? -10.980 -6.293 20.729 1.00 93.25 85 LEU A O 1
ATOM 679 N N . ASN A 1 86 ? -9.949 -4.402 21.398 1.00 91.75 86 ASN A N 1
ATOM 680 C CA . ASN A 1 86 ? -10.380 -4.452 22.801 1.00 91.75 86 ASN A CA 1
ATOM 681 C C . ASN A 1 86 ? -11.905 -4.404 22.972 1.00 91.75 86 ASN A C 1
ATOM 683 O O . ASN A 1 86 ? -12.427 -4.918 23.958 1.00 91.75 86 ASN A O 1
ATOM 687 N N . ASN A 1 87 ? -12.615 -3.803 22.016 1.00 90.31 87 ASN A N 1
ATOM 688 C CA . ASN A 1 87 ? -14.074 -3.690 22.024 1.00 90.31 87 ASN A CA 1
ATOM 689 C C . ASN A 1 87 ? -14.762 -4.727 21.122 1.00 90.31 87 ASN A C 1
ATOM 691 O O . ASN A 1 87 ? -15.953 -4.615 20.837 1.00 90.31 87 ASN A O 1
ATOM 695 N N . SER A 1 88 ? -14.034 -5.758 20.679 1.00 85.69 88 SER A N 1
ATOM 696 C CA . SER A 1 88 ? -14.561 -6.823 19.825 1.00 85.69 88 SER A CA 1
ATOM 697 C C . SER A 1 88 ? -14.538 -8.185 20.532 1.00 85.69 88 SER A C 1
ATOM 699 O O . SER A 1 88 ? -13.501 -8.630 21.016 1.00 85.69 88 SER A O 1
ATOM 701 N N . LYS A 1 89 ? -15.687 -8.878 20.584 1.00 73.75 89 LYS A N 1
ATOM 702 C CA . LYS A 1 89 ? -15.815 -10.182 21.271 1.00 73.75 89 LYS A CA 1
ATOM 703 C C . LYS A 1 89 ? -15.068 -11.327 20.565 1.00 73.75 89 LYS A C 1
ATOM 705 O O . LYS A 1 89 ? -14.572 -12.230 21.226 1.00 73.75 89 LYS A O 1
ATOM 710 N N . GLU A 1 90 ? -14.959 -11.268 19.235 1.00 69.75 90 GLU A N 1
ATOM 711 C CA . GLU A 1 90 ? -14.336 -12.299 18.383 1.00 69.75 90 GLU A CA 1
ATOM 712 C C . GLU A 1 90 ? -13.225 -11.709 17.497 1.00 69.75 90 GLU A C 1
ATOM 714 O O . GLU A 1 90 ? -13.255 -11.796 16.271 1.00 69.75 90 GLU A O 1
ATOM 719 N N . SER A 1 91 ? -12.240 -11.066 18.129 1.00 66.31 91 SER A N 1
ATOM 720 C CA . SER A 1 91 ? -11.134 -10.346 17.475 1.00 66.31 91 SER A CA 1
ATOM 721 C C . SER A 1 91 ? -10.434 -11.128 16.339 1.00 66.31 91 SER A C 1
ATOM 723 O O . SER A 1 91 ? -10.158 -10.571 15.276 1.00 66.31 91 SER A O 1
ATOM 725 N N . LEU A 1 92 ? -10.203 -12.438 16.514 1.00 70.19 92 LEU A N 1
ATOM 726 C CA . LEU A 1 92 ? -9.436 -13.247 15.556 1.00 70.19 92 LEU A CA 1
ATOM 727 C C . LEU A 1 92 ? -10.157 -13.450 14.210 1.00 70.19 92 LEU A C 1
ATOM 729 O O . LEU A 1 92 ? -9.552 -13.232 13.163 1.00 70.19 92 LEU A O 1
ATOM 733 N N . LEU A 1 93 ? -11.449 -13.805 14.220 1.00 73.06 93 LEU A N 1
ATOM 734 C CA . LEU A 1 93 ? -12.235 -14.036 12.992 1.00 73.06 93 LEU A CA 1
ATOM 735 C C . LEU A 1 93 ? -12.297 -12.774 12.112 1.00 73.06 93 LEU A C 1
ATOM 737 O O . LEU A 1 93 ? -12.309 -12.842 10.879 1.00 73.06 93 LEU A O 1
ATOM 741 N N . LYS A 1 94 ? -12.261 -11.600 12.748 1.00 79.50 94 LYS A N 1
ATOM 742 C CA . LYS A 1 94 ? -12.322 -10.296 12.076 1.00 79.50 94 LYS A CA 1
ATOM 743 C C . LYS A 1 94 ? -11.021 -9.955 11.344 1.00 79.50 94 LYS A C 1
ATOM 745 O O . LYS A 1 94 ? -11.061 -9.278 10.314 1.00 79.50 94 LYS A O 1
ATOM 750 N N . LEU A 1 95 ? -9.884 -10.462 11.830 1.00 92.25 95 LEU A N 1
ATOM 751 C CA . LEU A 1 95 ? -8.566 -10.312 11.202 1.00 92.25 95 LEU A CA 1
ATOM 752 C C . LEU A 1 95 ? -8.323 -11.299 10.048 1.00 92.25 95 LEU A C 1
ATOM 754 O O . LEU A 1 95 ? -7.380 -11.110 9.285 1.00 92.25 95 LEU A O 1
ATOM 758 N N . GLU A 1 96 ? -9.170 -12.318 9.887 1.00 91.94 96 GLU A N 1
ATOM 759 C CA . GLU A 1 96 ? -9.062 -13.330 8.822 1.00 91.94 96 GLU A CA 1
ATOM 760 C C . GLU A 1 96 ? -10.017 -13.088 7.643 1.00 91.94 96 GLU A C 1
ATOM 762 O O . GLU A 1 96 ? -10.018 -13.818 6.650 1.00 91.94 96 GLU A O 1
ATOM 767 N N . THR A 1 97 ? -10.816 -12.025 7.717 1.00 93.00 97 THR A N 1
ATOM 768 C CA . THR A 1 97 ? -11.735 -11.650 6.646 1.00 93.00 97 THR A CA 1
ATOM 769 C C . THR A 1 97 ? -10.984 -11.014 5.480 1.00 93.00 97 THR A C 1
ATOM 771 O O . THR A 1 97 ? -10.175 -10.114 5.685 1.00 93.00 97 THR A O 1
ATOM 774 N N . LYS A 1 98 ? -11.294 -11.448 4.251 1.00 95.25 98 LYS A N 1
ATOM 775 C CA . LYS A 1 98 ? -10.793 -10.832 3.017 1.00 95.25 98 LYS A CA 1
ATOM 776 C C . LYS A 1 98 ? -11.677 -9.678 2.542 1.00 95.25 98 LYS A C 1
ATOM 778 O O . LYS A 1 98 ? -12.905 -9.811 2.535 1.00 95.25 98 LYS A O 1
ATOM 783 N N . ASP A 1 99 ? -11.048 -8.598 2.090 1.00 96.06 99 ASP A N 1
ATOM 784 C CA . ASP A 1 99 ? -11.686 -7.547 1.292 1.00 96.06 99 ASP A CA 1
ATOM 785 C C . ASP A 1 99 ? -11.926 -7.990 -0.171 1.00 96.06 99 ASP A C 1
ATOM 787 O O . ASP A 1 99 ? -11.620 -9.124 -0.557 1.00 96.06 99 ASP A O 1
ATOM 791 N N . ARG A 1 100 ? -12.477 -7.104 -1.016 1.00 95.81 100 ARG A N 1
ATOM 792 C CA . ARG A 1 100 ? -12.763 -7.408 -2.434 1.00 95.81 100 ARG A CA 1
ATOM 793 C C . ARG A 1 100 ? -11.514 -7.642 -3.290 1.00 95.81 100 ARG A C 1
ATOM 795 O O . ARG A 1 100 ? -11.617 -8.315 -4.312 1.00 95.81 100 ARG A O 1
ATOM 802 N N . VAL A 1 101 ? -10.355 -7.120 -2.891 1.00 93.50 101 VAL A N 1
ATOM 803 C CA . VAL A 1 101 ? -9.064 -7.365 -3.564 1.00 93.50 101 VAL A CA 1
ATOM 804 C C . VAL A 1 101 ? -8.441 -8.683 -3.076 1.00 93.50 101 VAL A C 1
ATOM 806 O O . VAL A 1 101 ? -7.498 -9.209 -3.668 1.00 93.50 101 VAL A O 1
ATOM 809 N N . GLY A 1 102 ? -9.008 -9.281 -2.026 1.00 95.75 102 GLY A N 1
ATOM 810 C CA . GLY A 1 102 ? -8.554 -10.539 -1.458 1.00 95.75 102 GLY A CA 1
ATOM 811 C C . GLY A 1 102 ? -7.492 -10.374 -0.381 1.00 95.75 102 GLY A C 1
ATOM 812 O O . GLY A 1 102 ? -6.741 -11.320 -0.123 1.00 95.75 102 GLY A O 1
ATOM 813 N N . TYR A 1 103 ? -7.382 -9.182 0.199 1.00 97.25 103 TYR A N 1
ATOM 814 C CA . TYR A 1 103 ? -6.422 -8.855 1.244 1.00 97.25 103 TYR A CA 1
ATOM 815 C C . TYR A 1 103 ? -7.071 -9.040 2.612 1.00 97.25 103 TYR A C 1
ATOM 817 O O . TYR A 1 103 ? -8.266 -8.851 2.761 1.00 97.25 103 TYR A O 1
ATOM 825 N N . LEU A 1 104 ? -6.259 -9.433 3.593 1.00 97.56 104 LEU A N 1
ATOM 826 C CA . LEU A 1 104 ? -6.623 -9.418 5.015 1.00 97.56 104 LEU A CA 1
ATOM 827 C C . LEU A 1 104 ? -6.132 -8.075 5.577 1.00 97.56 104 LEU A C 1
ATOM 829 O O . LEU A 1 104 ? -5.256 -7.458 4.958 1.00 97.56 104 LEU A O 1
ATOM 833 N N . PRO A 1 105 ? -6.564 -7.656 6.777 1.00 97.38 105 PRO A N 1
ATOM 834 C CA . PRO A 1 105 ? -6.043 -6.458 7.431 1.00 97.38 105 PRO A CA 1
ATOM 835 C C . PRO A 1 105 ? -4.510 -6.396 7.487 1.00 97.38 105 PRO A C 1
ATOM 837 O O . PRO A 1 105 ? -3.916 -5.381 7.129 1.00 97.38 105 PRO A O 1
ATOM 840 N N . ILE A 1 106 ? -3.843 -7.510 7.817 1.00 97.44 106 ILE A N 1
ATOM 841 C CA . ILE A 1 106 ? -2.373 -7.562 7.827 1.00 97.44 106 ILE A CA 1
ATOM 842 C C . ILE A 1 106 ? -1.761 -7.327 6.438 1.00 97.44 106 ILE A C 1
ATOM 844 O O . ILE A 1 106 ? -0.733 -6.666 6.326 1.00 97.44 106 ILE A O 1
ATOM 848 N N . HIS A 1 107 ? -2.398 -7.809 5.365 1.00 97.69 107 HIS A N 1
ATOM 849 C CA . HIS A 1 107 ? -1.915 -7.583 4.003 1.00 97.69 107 HIS A CA 1
ATOM 850 C C . HIS A 1 107 ? -1.943 -6.088 3.647 1.00 97.69 107 HIS A C 1
ATOM 852 O O . HIS A 1 107 ? -1.015 -5.614 2.995 1.00 97.69 107 HIS A O 1
ATOM 858 N N . ARG A 1 108 ? -2.944 -5.328 4.122 1.00 96.50 108 ARG A N 1
ATOM 859 C CA . ARG A 1 108 ? -2.994 -3.862 3.969 1.00 96.50 108 ARG A CA 1
ATOM 860 C C . ARG A 1 108 ? -1.869 -3.165 4.746 1.00 96.50 108 ARG A C 1
ATOM 862 O O . ARG A 1 108 ? -1.198 -2.306 4.178 1.00 96.50 108 ARG A O 1
ATOM 869 N N . ALA A 1 109 ? -1.584 -3.589 5.981 1.00 97.00 109 ALA A N 1
ATOM 870 C CA . ALA A 1 109 ? -0.450 -3.061 6.755 1.00 97.00 109 ALA A CA 1
ATOM 871 C C . ALA A 1 109 ? 0.895 -3.290 6.047 1.00 97.00 109 ALA A C 1
ATOM 873 O O . ALA A 1 109 ? 1.710 -2.370 5.934 1.00 97.00 109 ALA A O 1
ATOM 874 N N . VAL A 1 110 ? 1.105 -4.496 5.505 1.00 96.12 110 VAL A N 1
ATOM 875 C CA . VAL A 1 110 ? 2.302 -4.821 4.716 1.00 96.12 110 VAL A CA 1
ATOM 876 C C . VAL A 1 110 ? 2.360 -3.981 3.442 1.00 96.12 110 VAL A C 1
ATOM 878 O O . VAL A 1 110 ? 3.404 -3.398 3.155 1.00 96.12 110 VAL A O 1
ATOM 881 N N . GLN A 1 111 ? 1.244 -3.859 2.711 1.00 94.69 111 GLN A N 1
ATOM 882 C CA . GLN A 1 111 ? 1.146 -3.046 1.495 1.00 94.69 111 GLN A CA 1
ATOM 883 C C . GLN A 1 111 ? 1.505 -1.576 1.754 1.00 94.69 111 GLN A C 1
ATOM 885 O O . GLN A 1 111 ? 2.157 -0.952 0.922 1.00 94.69 111 GLN A O 1
ATOM 890 N N . ARG A 1 112 ? 1.125 -1.037 2.915 1.00 92.81 112 ARG A N 1
ATOM 891 C CA . ARG A 1 112 ? 1.443 0.330 3.355 1.00 92.81 112 ARG A CA 1
ATOM 892 C C . ARG A 1 112 ? 2.830 0.467 3.994 1.00 92.81 112 ARG A C 1
ATOM 894 O O . ARG A 1 112 ? 3.203 1.568 4.386 1.00 92.81 112 ARG A O 1
ATOM 901 N N . ASN A 1 113 ? 3.594 -0.624 4.072 1.00 93.88 113 ASN A N 1
ATOM 902 C CA . ASN A 1 113 ? 4.913 -0.697 4.696 1.00 93.88 113 ASN A CA 1
ATOM 903 C C . ASN A 1 113 ? 4.929 -0.244 6.172 1.00 93.88 113 ASN A C 1
ATOM 905 O O . ASN A 1 113 ? 5.835 0.455 6.621 1.00 93.88 113 ASN A O 1
ATOM 909 N N . LEU A 1 114 ? 3.905 -0.631 6.935 1.00 94.94 114 LEU A N 1
ATOM 910 C CA . LEU A 1 114 ? 3.732 -0.223 8.329 1.00 94.94 114 LEU A CA 1
ATOM 911 C C . LEU A 1 114 ? 4.281 -1.292 9.274 1.00 94.94 114 LEU A C 1
ATOM 913 O O . LEU A 1 114 ? 3.544 -2.152 9.763 1.00 94.94 114 LEU A O 1
ATOM 917 N N . LEU A 1 115 ? 5.594 -1.244 9.522 1.00 93.75 115 LEU A N 1
ATOM 918 C CA . LEU A 1 115 ? 6.289 -2.228 10.357 1.00 93.75 115 LEU A CA 1
ATOM 919 C C . LEU A 1 115 ? 5.680 -2.328 11.762 1.00 93.75 115 LEU A C 1
ATOM 921 O O . LEU A 1 115 ? 5.374 -3.432 12.194 1.00 93.75 115 LEU A O 1
ATOM 925 N N . SER A 1 116 ? 5.420 -1.201 12.431 1.00 95.00 116 SER A N 1
ATOM 926 C CA . SER A 1 116 ? 4.839 -1.154 13.785 1.00 95.00 116 SER A CA 1
ATOM 927 C C . SER A 1 116 ? 3.508 -1.909 13.896 1.00 95.00 116 SER A C 1
ATOM 929 O O . SER A 1 116 ? 3.272 -2.650 14.852 1.00 95.00 116 SER A O 1
ATOM 931 N N . VAL A 1 117 ? 2.640 -1.761 12.893 1.00 96.50 117 VAL A N 1
ATOM 932 C CA . VAL A 1 117 ? 1.346 -2.450 12.828 1.00 96.50 117 VAL A CA 1
ATOM 933 C C . VAL A 1 117 ? 1.542 -3.941 12.568 1.00 96.50 117 VAL A C 1
ATOM 935 O O . VAL A 1 117 ? 0.915 -4.769 13.229 1.00 96.50 117 VAL A O 1
ATOM 938 N N . CYS A 1 118 ? 2.441 -4.299 11.647 1.00 96.06 118 CYS A N 1
ATOM 939 C CA . CYS A 1 118 ? 2.771 -5.695 11.358 1.00 96.06 118 CYS A CA 1
ATOM 940 C C . CYS A 1 118 ? 3.364 -6.402 12.585 1.00 96.06 118 CYS A C 1
ATOM 942 O O . CYS A 1 118 ? 2.976 -7.529 12.888 1.00 96.06 118 CYS A O 1
ATOM 944 N N . GLU A 1 119 ? 4.265 -5.738 13.310 1.00 95.12 119 GLU A N 1
ATOM 945 C CA . GLU A 1 119 ? 4.864 -6.233 14.549 1.00 95.12 119 GLU A CA 1
ATOM 946 C C . GLU A 1 119 ? 3.801 -6.495 15.610 1.00 95.12 119 GLU A C 1
ATOM 948 O O . GLU A 1 119 ? 3.764 -7.582 16.192 1.00 95.12 119 GLU A O 1
ATOM 953 N N . TYR A 1 120 ? 2.904 -5.529 15.827 1.00 95.75 120 TYR A N 1
ATOM 954 C CA . TYR A 1 120 ? 1.810 -5.669 16.780 1.00 95.75 120 TYR A CA 1
ATOM 955 C C . TYR A 1 120 ? 0.891 -6.843 16.416 1.00 95.75 120 TYR A C 1
ATOM 957 O O . TYR A 1 120 ? 0.617 -7.697 17.263 1.00 95.75 120 TYR A O 1
ATOM 965 N N . LEU A 1 121 ? 0.445 -6.917 15.157 1.00 95.44 121 LEU A N 1
ATOM 966 C CA . LEU A 1 121 ? -0.446 -7.977 14.691 1.00 95.44 121 LEU A CA 1
ATOM 967 C C . LEU A 1 121 ? 0.201 -9.352 14.815 1.00 95.44 121 LEU A C 1
ATOM 969 O O . LEU A 1 121 ? -0.425 -10.264 15.337 1.00 95.44 121 LEU A O 1
ATOM 973 N N . LEU A 1 122 ? 1.445 -9.514 14.370 1.00 93.75 122 LEU A N 1
ATOM 974 C CA . LEU A 1 122 ? 2.101 -10.819 14.362 1.00 93.75 122 LEU A CA 1
ATOM 975 C C . LEU A 1 122 ? 2.509 -11.283 15.765 1.00 93.75 122 LEU A C 1
ATOM 977 O O . LEU A 1 122 ? 2.454 -12.479 16.042 1.00 93.75 122 LEU A O 1
ATOM 981 N N . SER A 1 123 ? 2.840 -10.354 16.667 1.00 93.00 123 SER A N 1
ATOM 982 C CA . SER A 1 123 ? 3.152 -10.690 18.064 1.00 93.00 123 SER A CA 1
ATOM 983 C C . SER A 1 123 ? 1.920 -11.164 18.842 1.00 93.00 123 SER A C 1
ATOM 985 O O . SER A 1 123 ? 2.039 -12.045 19.688 1.00 93.00 123 SER A O 1
ATOM 987 N N . ASN A 1 124 ? 0.739 -10.603 18.557 1.00 91.81 124 ASN A N 1
ATOM 988 C CA . ASN A 1 124 ? -0.511 -10.967 19.237 1.00 91.81 124 ASN A CA 1
ATOM 989 C C . ASN A 1 124 ? -1.296 -12.068 18.503 1.00 91.81 124 ASN A C 1
ATOM 991 O O . ASN A 1 124 ? -2.012 -12.841 19.136 1.00 91.81 124 ASN A O 1
ATOM 995 N N . TYR A 1 125 ? -1.137 -12.174 17.182 1.00 92.25 125 TYR A N 1
ATOM 996 C CA . TYR A 1 125 ? -1.854 -13.115 16.318 1.00 92.25 125 TYR A CA 1
ATOM 997 C C . TYR A 1 125 ? -0.890 -13.829 15.345 1.00 92.25 125 TYR A C 1
ATOM 999 O O . TYR A 1 125 ? -0.942 -13.608 14.130 1.00 92.25 125 TYR A O 1
ATOM 1007 N N . PRO A 1 126 ? -0.021 -14.740 15.835 1.00 90.81 126 PRO A N 1
ATOM 1008 C CA . PRO A 1 126 ? 1.041 -15.350 15.024 1.00 90.81 126 PRO A CA 1
ATOM 1009 C C . PRO A 1 126 ? 0.550 -16.137 13.801 1.00 90.81 126 PRO A C 1
ATOM 1011 O O . PRO A 1 126 ? 1.279 -16.263 12.816 1.00 90.81 126 PRO A O 1
ATOM 1014 N N . ASN A 1 127 ? -0.690 -16.640 13.824 1.00 90.31 127 ASN A N 1
ATOM 1015 C CA . ASN A 1 127 ? -1.300 -17.368 12.704 1.00 90.31 127 ASN A CA 1
ATOM 1016 C C . ASN A 1 127 ? -1.381 -16.524 11.422 1.00 90.31 127 ASN A C 1
ATOM 1018 O O . ASN A 1 127 ? -1.280 -17.069 10.321 1.00 90.31 127 ASN A O 1
ATOM 1022 N N . LEU A 1 128 ? -1.465 -15.193 11.552 1.00 93.38 128 LEU A N 1
ATOM 1023 C CA . LEU A 1 128 ? -1.504 -14.274 10.414 1.00 93.38 128 LEU A CA 1
ATOM 1024 C C . LEU A 1 128 ? -0.234 -14.345 9.549 1.00 93.38 128 LEU A C 1
ATOM 1026 O O . LEU A 1 128 ? -0.301 -14.058 8.354 1.00 93.38 128 LEU A O 1
ATOM 1030 N N . SER A 1 129 ? 0.897 -14.799 10.106 1.00 92.31 129 SER A N 1
ATOM 1031 C CA . SER A 1 129 ? 2.160 -14.976 9.369 1.00 92.31 129 SER A CA 1
ATOM 1032 C C . SER A 1 129 ? 2.054 -15.941 8.184 1.00 92.31 129 SER A C 1
ATOM 1034 O O . SER A 1 129 ? 2.814 -15.817 7.227 1.00 92.31 129 SER A O 1
ATOM 1036 N N . GLN A 1 130 ? 1.113 -16.889 8.229 1.00 91.75 130 GLN A N 1
ATOM 1037 C CA . GLN A 1 130 ? 0.932 -17.929 7.209 1.00 91.75 130 GLN A CA 1
ATOM 1038 C C . GLN A 1 130 ? -0.182 -17.607 6.206 1.00 91.75 130 GLN A C 1
ATOM 1040 O O . GLN A 1 130 ? -0.482 -18.416 5.325 1.00 91.75 130 GLN A O 1
ATOM 1045 N N . THR A 1 131 ? -0.822 -16.446 6.345 1.00 93.88 131 THR A N 1
ATOM 1046 C CA . THR A 1 131 ? -1.939 -16.059 5.484 1.00 93.88 131 THR A CA 1
ATOM 1047 C C . THR A 1 131 ? -1.465 -15.645 4.093 1.00 93.88 131 THR A C 1
ATOM 1049 O O . THR A 1 131 ? -0.299 -15.302 3.876 1.00 93.88 131 THR A O 1
ATOM 1052 N N . LYS A 1 132 ? -2.384 -15.738 3.125 1.00 95.56 132 LYS A N 1
ATOM 1053 C CA . LYS A 1 132 ? -2.133 -15.411 1.720 1.00 95.56 132 LYS A CA 1
ATOM 1054 C C . LYS A 1 132 ? -3.231 -14.534 1.147 1.00 95.56 132 LYS A C 1
ATOM 1056 O O . LYS A 1 132 ? -4.418 -14.730 1.448 1.00 95.56 132 LYS A O 1
ATOM 1061 N N . THR A 1 133 ? -2.845 -13.626 0.260 1.00 96.69 133 THR A N 1
ATOM 1062 C CA . THR A 1 133 ? -3.786 -12.868 -0.569 1.00 96.69 133 THR A CA 1
ATOM 1063 C C . THR A 1 133 ? -4.545 -13.806 -1.513 1.00 96.69 133 THR A C 1
ATOM 1065 O O . THR A 1 133 ? -4.243 -14.998 -1.629 1.00 96.69 133 THR A O 1
ATOM 1068 N N . SER A 1 134 ? -5.559 -13.299 -2.213 1.00 95.38 134 SER A N 1
ATOM 1069 C CA . SER A 1 134 ? -6.217 -14.075 -3.279 1.00 95.38 134 SER A CA 1
ATOM 1070 C C . SER A 1 134 ? -5.308 -14.393 -4.471 1.00 95.38 134 SER A C 1
ATOM 1072 O O . SER A 1 134 ? -5.596 -15.344 -5.187 1.00 95.38 134 SER A O 1
ATOM 1074 N N . GLN A 1 135 ? -4.191 -13.677 -4.642 1.00 95.06 135 GLN A N 1
ATOM 1075 C CA . GLN A 1 135 ? -3.156 -14.003 -5.634 1.00 95.06 135 GLN A CA 1
ATOM 1076 C C . GLN A 1 135 ? -2.142 -15.039 -5.118 1.00 95.06 135 GLN A C 1
ATOM 1078 O O . GLN A 1 135 ? -1.167 -15.364 -5.790 1.00 95.06 135 GLN A O 1
ATOM 1083 N N . GLY A 1 136 ? -2.347 -15.579 -3.913 1.00 96.00 136 GLY A N 1
ATOM 1084 C CA . GLY A 1 136 ? -1.431 -16.543 -3.306 1.00 96.00 136 GLY A CA 1
ATOM 1085 C C . GLY A 1 136 ? -0.150 -15.922 -2.741 1.00 96.00 136 GLY A C 1
ATOM 1086 O O . GLY A 1 136 ? 0.696 -16.663 -2.244 1.00 96.00 136 GLY A O 1
ATOM 1087 N N . ASP A 1 137 ? -0.016 -14.594 -2.768 1.00 96.31 137 ASP A N 1
ATOM 1088 C CA . ASP A 1 137 ? 1.109 -13.887 -2.160 1.00 96.31 137 ASP A CA 1
ATOM 1089 C C . ASP A 1 137 ? 1.040 -14.011 -0.635 1.00 96.31 137 ASP A C 1
ATOM 1091 O O . ASP A 1 137 ? 0.029 -13.673 -0.019 1.00 96.31 137 ASP A O 1
ATOM 1095 N N . ASN A 1 138 ? 2.123 -14.484 -0.022 1.00 95.94 138 ASN A N 1
ATOM 1096 C CA . ASN A 1 138 ? 2.331 -14.381 1.426 1.00 95.94 138 ASN A CA 1
ATOM 1097 C C . ASN A 1 138 ? 2.981 -13.030 1.794 1.00 95.94 138 ASN A C 1
ATOM 1099 O O . ASN A 1 138 ? 3.360 -12.245 0.921 1.00 95.94 138 ASN A O 1
ATOM 1103 N N . LEU A 1 139 ? 3.162 -12.766 3.091 1.00 95.94 139 LEU A N 1
ATOM 1104 C CA . LEU A 1 139 ? 3.714 -11.489 3.570 1.00 95.94 139 LEU A CA 1
ATOM 1105 C C . LEU A 1 139 ? 5.110 -11.165 3.001 1.00 95.94 139 LEU A C 1
ATOM 1107 O O . LEU A 1 139 ? 5.416 -9.994 2.789 1.00 95.94 139 LEU A O 1
ATOM 1111 N N . LEU A 1 140 ? 5.945 -12.174 2.711 1.00 95.25 140 LEU A N 1
ATOM 1112 C CA . LEU A 1 140 ? 7.272 -11.963 2.119 1.00 95.25 140 LEU A CA 1
ATOM 1113 C C . LEU A 1 140 ? 7.191 -11.556 0.642 1.00 95.25 140 LEU A C 1
ATOM 1115 O O . LEU A 1 140 ? 7.973 -10.706 0.224 1.00 95.25 140 LEU A O 1
ATOM 1119 N N . HIS A 1 141 ? 6.242 -12.097 -0.133 1.00 95.56 141 HIS A N 1
ATOM 1120 C CA . HIS A 1 141 ? 6.002 -11.636 -1.511 1.00 95.56 141 HIS A CA 1
ATOM 1121 C C . HIS A 1 141 ? 5.642 -10.147 -1.516 1.00 95.56 141 HIS A C 1
ATOM 1123 O O . HIS A 1 141 ? 6.218 -9.365 -2.268 1.00 95.56 141 HIS A O 1
ATOM 1129 N N . LEU A 1 142 ? 4.725 -9.740 -0.630 1.00 95.31 142 LEU A N 1
ATOM 1130 C CA . LEU A 1 142 ? 4.303 -8.345 -0.518 1.00 95.31 142 LEU A CA 1
ATOM 1131 C C . LEU A 1 142 ? 5.447 -7.431 -0.046 1.00 95.31 142 LEU A C 1
ATOM 1133 O O . LEU A 1 142 ? 5.634 -6.353 -0.603 1.00 95.31 142 LEU A O 1
ATOM 1137 N N . ALA A 1 143 ? 6.249 -7.866 0.932 1.00 94.06 143 ALA A N 1
ATOM 1138 C CA . ALA A 1 143 ? 7.421 -7.113 1.380 1.00 94.06 143 ALA A CA 1
ATOM 1139 C C . ALA A 1 143 ? 8.456 -6.927 0.255 1.00 94.06 143 ALA A C 1
ATOM 1141 O O . ALA A 1 143 ? 9.015 -5.838 0.120 1.00 94.06 143 ALA A O 1
ATOM 1142 N N . ALA A 1 144 ? 8.675 -7.952 -0.579 1.00 92.81 144 ALA A N 1
ATOM 1143 C CA . ALA A 1 144 ? 9.538 -7.858 -1.756 1.00 92.81 144 ALA A CA 1
ATOM 1144 C C . ALA A 1 144 ? 8.975 -6.930 -2.838 1.00 92.81 144 ALA A C 1
ATOM 1146 O O . ALA A 1 144 ? 9.727 -6.118 -3.374 1.00 92.81 144 ALA A O 1
ATOM 1147 N N . ASN A 1 145 ? 7.670 -6.998 -3.126 1.00 91.56 145 ASN A N 1
ATOM 1148 C CA . ASN A 1 145 ? 6.995 -6.079 -4.054 1.00 91.56 145 ASN A CA 1
ATOM 1149 C C . ASN A 1 145 ? 7.140 -4.615 -3.622 1.00 91.56 145 ASN A C 1
ATOM 1151 O O . ASN A 1 145 ? 7.331 -3.737 -4.456 1.00 91.56 145 ASN A O 1
ATOM 1155 N N . ASN A 1 146 ? 7.103 -4.364 -2.315 1.00 88.50 146 ASN A N 1
ATOM 1156 C CA . ASN A 1 146 ? 7.278 -3.035 -1.739 1.00 88.50 146 ASN A CA 1
ATOM 1157 C C . ASN A 1 146 ? 8.746 -2.610 -1.585 1.00 88.50 146 ASN A C 1
ATOM 1159 O O . ASN A 1 146 ? 9.008 -1.523 -1.071 1.00 88.50 146 ASN A O 1
ATOM 1163 N N . CYS A 1 147 ? 9.706 -3.467 -1.951 1.00 88.88 147 CYS A N 1
ATOM 1164 C CA . CYS A 1 147 ? 11.133 -3.273 -1.685 1.00 88.88 147 CYS A CA 1
ATOM 1165 C C . CYS A 1 147 ? 11.444 -2.968 -0.204 1.00 88.88 147 CYS A C 1
ATOM 1167 O O . CYS A 1 147 ? 12.412 -2.272 0.113 1.00 88.88 147 CYS A O 1
ATOM 1169 N N . SER A 1 148 ? 10.628 -3.484 0.724 1.00 89.50 148 SER A N 1
ATOM 1170 C CA . SER A 1 148 ? 10.754 -3.191 2.152 1.00 89.50 148 SER A CA 1
ATOM 1171 C C . SER A 1 148 ? 11.779 -4.099 2.825 1.00 89.50 148 SER A C 1
ATOM 1173 O O . SER A 1 148 ? 11.489 -5.223 3.244 1.00 89.50 148 SER A O 1
ATOM 1175 N N . ILE A 1 149 ? 12.999 -3.581 2.954 1.00 89.56 149 ILE A N 1
ATOM 1176 C CA . ILE A 1 149 ? 14.122 -4.276 3.596 1.00 89.56 149 ILE A CA 1
ATOM 1177 C C . ILE A 1 149 ? 13.820 -4.562 5.071 1.00 89.56 149 ILE A C 1
ATOM 1179 O O . ILE A 1 149 ? 14.092 -5.656 5.563 1.00 89.56 149 ILE A O 1
ATOM 1183 N N . GLU A 1 150 ? 13.266 -3.580 5.779 1.00 90.62 150 GLU A N 1
ATOM 1184 C CA . GLU A 1 150 ? 12.982 -3.665 7.214 1.00 90.62 150 GLU A CA 1
ATOM 1185 C C . GLU A 1 150 ? 11.946 -4.748 7.502 1.00 90.62 150 GLU A C 1
ATOM 1187 O O . GLU A 1 150 ? 12.194 -5.638 8.316 1.00 90.62 150 GLU A O 1
ATOM 1192 N N . LEU A 1 151 ? 10.831 -4.738 6.768 1.00 91.31 151 LEU A N 1
ATOM 1193 C CA . LEU A 1 151 ? 9.754 -5.699 6.957 1.00 91.31 151 LEU A CA 1
ATOM 1194 C C . LEU A 1 151 ? 10.157 -7.108 6.520 1.00 91.31 151 LEU A C 1
ATOM 1196 O O . LEU A 1 151 ? 9.878 -8.072 7.230 1.00 91.31 151 LEU A O 1
ATOM 1200 N N . TRP A 1 152 ? 10.875 -7.243 5.400 1.00 92.81 152 TRP A N 1
ATOM 1201 C CA . TRP A 1 152 ? 11.444 -8.528 4.989 1.00 92.81 152 TRP A CA 1
ATOM 1202 C C . TRP A 1 152 ? 12.363 -9.102 6.069 1.00 92.81 152 TRP A C 1
ATOM 1204 O O . TRP A 1 152 ? 12.268 -10.277 6.440 1.00 92.81 152 TRP A O 1
ATOM 1214 N N . ASN A 1 153 ? 13.262 -8.272 6.603 1.00 90.81 153 ASN A N 1
ATOM 1215 C CA . ASN A 1 153 ? 14.180 -8.698 7.646 1.00 90.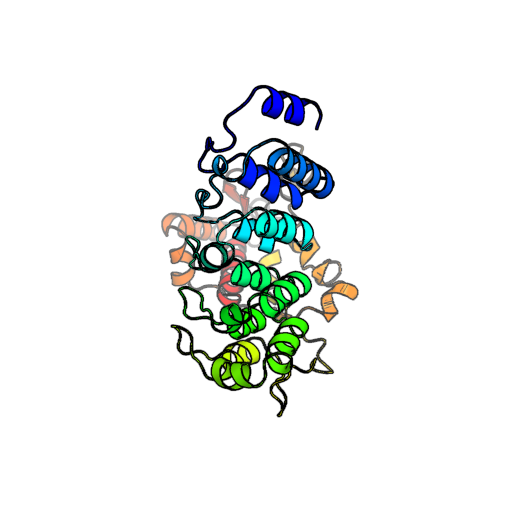81 153 ASN A CA 1
ATOM 1216 C C . ASN A 1 153 ? 13.416 -9.056 8.925 1.00 90.81 153 ASN A C 1
ATOM 1218 O O . ASN A 1 153 ? 13.670 -10.118 9.485 1.00 90.81 153 ASN A O 1
ATOM 1222 N N . TYR A 1 154 ? 12.429 -8.269 9.346 1.00 91.31 154 TYR A N 1
ATOM 1223 C CA . TYR A 1 154 ? 11.584 -8.623 10.486 1.00 91.31 154 TYR A CA 1
ATOM 1224 C C . TYR A 1 154 ? 10.904 -9.993 10.299 1.00 91.31 154 TYR A C 1
ATOM 1226 O O . TYR A 1 154 ? 11.061 -10.883 11.137 1.00 91.31 154 TYR A O 1
ATOM 1234 N N . LEU A 1 155 ? 10.230 -10.211 9.165 1.00 90.50 155 LEU A N 1
ATOM 1235 C CA . LEU A 1 155 ? 9.507 -11.454 8.870 1.00 90.50 155 LEU A CA 1
ATOM 1236 C C . LEU A 1 155 ? 10.434 -12.677 8.810 1.00 90.50 155 LEU A C 1
ATOM 1238 O O . LEU A 1 155 ? 10.088 -13.752 9.297 1.00 90.50 155 LEU A O 1
ATOM 1242 N N . THR A 1 156 ? 11.634 -12.529 8.247 1.00 89.56 156 THR A N 1
ATOM 1243 C CA . THR A 1 156 ? 12.602 -13.634 8.152 1.00 89.56 156 THR A CA 1
ATOM 1244 C C . THR A 1 156 ? 13.267 -13.981 9.486 1.00 89.56 156 THR A C 1
ATOM 1246 O O . THR A 1 156 ? 13.586 -15.151 9.705 1.00 89.56 156 THR A O 1
ATOM 1249 N N . HIS A 1 157 ? 13.459 -13.009 10.386 1.00 85.44 157 HIS A N 1
ATOM 1250 C CA . HIS A 1 157 ? 14.165 -13.206 11.660 1.00 85.44 157 HIS A CA 1
ATOM 1251 C C . HIS A 1 157 ? 13.259 -13.572 12.821 1.00 85.44 157 HIS A C 1
ATOM 1253 O O . HIS A 1 157 ? 13.600 -14.471 13.590 1.00 85.44 157 HIS A O 1
ATOM 1259 N N . SER A 1 158 ? 12.146 -12.861 12.968 1.00 82.81 158 SER A N 1
ATOM 1260 C CA . SER A 1 158 ? 11.228 -13.042 14.092 1.00 82.81 158 SER A CA 1
ATOM 1261 C C . SER A 1 158 ? 10.423 -14.338 13.954 1.00 82.81 158 SER A C 1
ATOM 1263 O O . SER A 1 158 ? 9.970 -14.883 14.952 1.00 82.81 158 SER A O 1
ATOM 1265 N N . TYR A 1 159 ? 10.319 -14.877 12.732 1.00 77.06 159 TYR A N 1
ATOM 1266 C CA . TYR A 1 159 ? 9.538 -16.075 12.407 1.00 77.06 159 TYR A CA 1
ATOM 1267 C C . TYR A 1 159 ? 10.352 -17.107 11.612 1.00 77.06 159 TYR A C 1
ATOM 1269 O O . TYR A 1 159 ? 9.850 -17.665 10.642 1.00 77.06 159 TYR A O 1
ATOM 1277 N N . LYS A 1 160 ? 11.616 -17.361 11.991 1.00 72.69 160 LYS A N 1
ATOM 1278 C CA . LYS A 1 160 ? 12.564 -18.230 11.247 1.00 72.69 160 LYS A CA 1
ATOM 1279 C C . LYS A 1 160 ? 11.981 -19.563 10.762 1.00 72.69 160 LYS A C 1
ATOM 1281 O O . LYS A 1 160 ? 12.164 -19.921 9.601 1.00 72.69 160 LYS A O 1
ATOM 1286 N N . ASP A 1 161 ? 11.272 -20.284 11.626 1.00 73.00 161 ASP A N 1
ATOM 1287 C CA . ASP A 1 161 ? 10.744 -21.610 11.278 1.00 73.00 161 ASP A CA 1
ATOM 1288 C C . ASP A 1 161 ? 9.656 -21.525 10.200 1.00 73.00 161 ASP A C 1
ATOM 1290 O O . ASP A 1 161 ? 9.611 -22.332 9.270 1.00 73.00 161 ASP A O 1
ATOM 1294 N N . VAL A 1 162 ? 8.814 -20.491 10.277 1.00 76.56 162 VAL A N 1
ATOM 1295 C CA . VAL A 1 162 ? 7.759 -20.226 9.294 1.00 76.56 162 VAL A CA 1
ATOM 1296 C C . VAL A 1 162 ? 8.362 -19.642 8.013 1.00 76.56 162 VAL A C 1
ATOM 1298 O O . VAL A 1 162 ? 7.985 -20.035 6.908 1.00 76.56 162 VAL A O 1
ATOM 1301 N N . SER A 1 163 ? 9.354 -18.758 8.132 1.00 77.88 163 SER A N 1
ATOM 1302 C CA . SER A 1 163 ? 9.946 -18.035 7.006 1.00 77.88 163 SER A CA 1
ATOM 1303 C C . SER A 1 163 ? 10.661 -18.963 6.023 1.00 77.88 163 SER A C 1
ATOM 1305 O O . SER A 1 163 ? 10.533 -18.771 4.816 1.00 77.88 163 SER A O 1
ATOM 1307 N N . HIS A 1 164 ? 11.316 -20.033 6.490 1.00 82.12 164 HIS A N 1
ATOM 1308 C CA . HIS A 1 164 ? 11.923 -21.037 5.605 1.00 82.12 164 HIS A CA 1
ATOM 1309 C C . HIS A 1 164 ? 10.920 -21.721 4.671 1.00 82.12 164 HIS A C 1
ATOM 1311 O O . HIS A 1 164 ? 11.271 -22.048 3.533 1.00 82.12 164 HIS A O 1
ATOM 1317 N N . LYS A 1 165 ? 9.689 -21.944 5.145 1.00 87.94 165 LYS A N 1
ATOM 1318 C CA . LYS A 1 165 ? 8.595 -22.468 4.325 1.00 87.94 165 LYS A CA 1
ATOM 1319 C C . LYS A 1 165 ? 8.089 -21.382 3.378 1.00 87.94 165 LYS A C 1
ATOM 1321 O O . LYS A 1 165 ? 8.079 -21.601 2.171 1.00 87.94 165 LYS A O 1
ATOM 1326 N N . LEU A 1 166 ? 7.753 -20.204 3.907 1.00 89.06 166 LEU A N 1
ATOM 1327 C CA . LEU A 1 166 ? 7.178 -19.095 3.137 1.00 89.06 166 LEU A CA 1
ATOM 1328 C C . LEU A 1 166 ? 8.073 -18.623 1.983 1.00 89.06 166 LEU A C 1
ATOM 1330 O O . LEU A 1 166 ? 7.558 -18.286 0.922 1.00 89.06 166 LEU A O 1
ATOM 1334 N N . LEU A 1 167 ? 9.398 -18.638 2.160 1.00 90.81 167 LEU A N 1
ATOM 1335 C CA . LEU A 1 167 ? 10.378 -18.273 1.127 1.00 90.81 167 LEU A CA 1
ATOM 1336 C C . LEU A 1 167 ? 10.355 -19.193 -0.102 1.00 90.81 167 LEU A C 1
ATOM 1338 O O . LEU A 1 167 ? 10.857 -18.802 -1.150 1.00 90.81 167 LEU A O 1
ATOM 1342 N N . LYS A 1 168 ? 9.823 -20.412 0.027 1.00 91.31 168 LYS A N 1
ATOM 1343 C CA . LYS A 1 168 ? 9.758 -21.406 -1.058 1.00 91.31 168 LYS A CA 1
ATOM 1344 C C . LYS A 1 168 ? 8.373 -21.524 -1.679 1.00 91.31 168 LYS A C 1
ATOM 1346 O O . LYS A 1 168 ? 8.213 -22.206 -2.685 1.00 91.31 168 LYS A O 1
ATOM 1351 N N . GLU A 1 169 ? 7.364 -20.941 -1.046 1.00 94.62 169 GLU A N 1
ATOM 1352 C CA . GLU A 1 169 ? 6.006 -20.982 -1.565 1.00 94.62 169 GLU A CA 1
ATOM 1353 C C . GLU A 1 169 ? 5.885 -20.061 -2.769 1.00 94.62 169 GLU A C 1
ATOM 1355 O O . GLU A 1 169 ? 6.382 -18.941 -2.736 1.00 94.62 169 GLU A O 1
ATOM 1360 N N . THR A 1 170 ? 5.196 -20.525 -3.805 1.00 95.94 170 THR A N 1
ATOM 1361 C CA . THR A 1 170 ? 4.914 -19.719 -4.989 1.00 95.94 170 THR A CA 1
ATOM 1362 C C . THR A 1 170 ? 3.520 -19.113 -4.919 1.00 95.94 170 THR A C 1
ATOM 1364 O O . THR A 1 170 ? 2.579 -19.762 -4.447 1.00 95.94 170 THR A O 1
ATOM 1367 N N . ASN A 1 171 ? 3.374 -17.905 -5.451 1.00 95.12 171 ASN A N 1
ATOM 1368 C CA . ASN A 1 171 ? 2.071 -17.312 -5.740 1.00 95.12 171 ASN A CA 1
ATOM 1369 C C . ASN A 1 171 ? 1.430 -17.926 -7.006 1.00 95.12 171 ASN A C 1
ATOM 1371 O O . ASN A 1 171 ? 1.968 -18.872 -7.594 1.00 95.12 171 ASN A O 1
ATOM 1375 N N . ILE A 1 172 ? 0.274 -17.407 -7.445 1.00 96.06 172 ILE A N 1
ATOM 1376 C CA . ILE A 1 172 ? -0.418 -17.930 -8.643 1.00 96.06 172 ILE A CA 1
ATOM 1377 C C . ILE A 1 172 ? 0.375 -17.745 -9.947 1.00 96.06 172 ILE A C 1
ATOM 1379 O O . ILE A 1 172 ? 0.087 -18.411 -10.936 1.00 96.06 172 ILE A O 1
ATOM 1383 N N . PHE A 1 173 ? 1.375 -16.861 -9.950 1.00 93.81 173 PHE A N 1
ATOM 1384 C CA . PHE A 1 173 ? 2.259 -16.600 -11.086 1.00 93.81 173 PHE A CA 1
ATOM 1385 C C . PHE A 1 173 ? 3.525 -17.462 -11.049 1.00 93.81 173 PHE A C 1
ATOM 1387 O O . PHE A 1 173 ? 4.446 -17.225 -11.824 1.00 93.81 173 PHE A O 1
ATOM 1394 N N . HIS A 1 174 ? 3.584 -18.447 -10.147 1.00 94.12 174 HIS A N 1
ATOM 1395 C CA . HIS A 1 174 ? 4.735 -19.326 -9.937 1.00 94.12 174 HIS A CA 1
ATOM 1396 C C . HIS A 1 174 ? 6.016 -18.616 -9.468 1.00 94.12 174 HIS A C 1
ATOM 1398 O O . HIS A 1 174 ? 7.087 -19.214 -9.509 1.00 94.12 174 HIS A O 1
ATOM 1404 N N . ASN A 1 175 ? 5.909 -17.382 -8.970 1.00 93.00 175 ASN A N 1
ATOM 1405 C CA . ASN A 1 175 ? 7.038 -16.656 -8.392 1.00 93.00 175 ASN A CA 1
ATOM 1406 C C . ASN A 1 175 ? 7.119 -16.932 -6.891 1.00 93.00 175 ASN A C 1
ATOM 1408 O O . ASN A 1 175 ? 6.094 -16.901 -6.210 1.00 93.00 175 ASN A O 1
ATOM 1412 N N . THR A 1 176 ? 8.324 -17.170 -6.376 1.00 95.62 176 THR A N 1
ATOM 1413 C CA . THR A 1 176 ? 8.611 -17.159 -4.934 1.00 95.62 176 THR A CA 1
ATOM 1414 C C . THR A 1 176 ? 8.853 -15.724 -4.441 1.00 95.62 176 THR A C 1
ATOM 1416 O O . THR A 1 176 ? 9.141 -14.834 -5.250 1.00 95.62 176 THR A O 1
ATOM 1419 N N . PRO A 1 177 ? 8.834 -15.456 -3.117 1.00 94.25 177 PRO A N 1
ATOM 1420 C CA . PRO A 1 177 ? 9.223 -14.147 -2.595 1.00 94.25 177 PRO A CA 1
ATOM 1421 C C . PRO A 1 177 ? 10.637 -13.743 -3.011 1.00 94.25 177 PRO A C 1
ATOM 1423 O O . PRO A 1 177 ? 10.915 -12.562 -3.202 1.00 94.25 177 PRO A O 1
ATOM 1426 N N . VAL A 1 178 ? 11.536 -14.726 -3.127 1.00 92.50 178 VAL A N 1
ATOM 1427 C CA . VAL A 1 178 ? 12.929 -14.512 -3.525 1.00 92.50 178 VAL A CA 1
ATOM 1428 C C . VAL A 1 178 ? 13.002 -14.098 -4.989 1.00 92.50 178 VAL A C 1
ATOM 1430 O O . VAL A 1 178 ? 13.730 -13.161 -5.296 1.00 92.50 178 VAL A O 1
ATOM 1433 N N . ASP A 1 179 ? 12.219 -14.726 -5.870 1.00 90.94 179 ASP A N 1
ATOM 1434 C CA . ASP A 1 179 ? 12.171 -14.349 -7.288 1.00 90.94 179 ASP A CA 1
ATOM 1435 C C . ASP A 1 179 ? 11.693 -12.904 -7.449 1.00 90.94 179 ASP A C 1
ATOM 1437 O O . ASP A 1 179 ? 12.322 -12.122 -8.156 1.00 90.94 179 ASP A O 1
ATOM 1441 N N . ILE A 1 180 ? 10.634 -12.515 -6.727 1.00 91.19 180 ILE A N 1
ATOM 1442 C CA . ILE A 1 180 ? 10.143 -11.130 -6.715 1.00 91.19 180 ILE A CA 1
ATOM 1443 C C . ILE A 1 180 ? 11.224 -10.176 -6.201 1.00 91.19 180 ILE A C 1
ATOM 1445 O O . ILE A 1 180 ? 11.490 -9.153 -6.825 1.00 91.19 180 ILE A O 1
ATOM 1449 N N . ALA A 1 181 ? 11.868 -10.505 -5.082 1.00 89.62 181 ALA A N 1
ATOM 1450 C CA . ALA A 1 181 ? 12.908 -9.665 -4.501 1.00 89.62 181 ALA A CA 1
ATOM 1451 C C . ALA A 1 181 ? 14.088 -9.467 -5.464 1.00 89.62 181 ALA A C 1
ATOM 1453 O O . ALA A 1 181 ? 14.555 -8.344 -5.631 1.00 89.62 181 ALA A O 1
ATOM 1454 N N . VAL A 1 182 ? 14.542 -10.533 -6.130 1.00 87.12 182 VAL A N 1
ATOM 1455 C CA . VAL A 1 182 ? 15.626 -10.476 -7.121 1.00 87.12 182 VAL A CA 1
ATOM 1456 C C . VAL A 1 182 ? 15.206 -9.684 -8.359 1.00 87.12 182 VAL A C 1
ATOM 1458 O O . VAL A 1 182 ? 15.991 -8.869 -8.841 1.00 87.12 182 VAL A O 1
ATOM 1461 N N . ASN A 1 183 ? 13.973 -9.866 -8.841 1.00 85.75 183 ASN A N 1
ATOM 1462 C CA . ASN A 1 183 ? 13.417 -9.081 -9.948 1.00 85.75 183 ASN A CA 1
ATOM 1463 C C . ASN A 1 183 ? 13.319 -7.587 -9.601 1.00 85.75 183 ASN A C 1
ATOM 1465 O O . ASN A 1 183 ? 13.519 -6.745 -10.470 1.00 85.75 183 ASN A O 1
ATOM 1469 N N . ASN A 1 184 ? 13.093 -7.267 -8.325 1.00 83.25 184 ASN A N 1
ATOM 1470 C CA . ASN A 1 184 ? 13.114 -5.909 -7.782 1.00 83.25 184 ASN A CA 1
ATOM 1471 C C . ASN A 1 184 ? 14.521 -5.450 -7.344 1.00 83.25 184 ASN A C 1
ATOM 1473 O O . ASN A 1 184 ? 14.656 -4.501 -6.573 1.00 83.25 184 ASN A O 1
ATOM 1477 N N . GLU A 1 185 ? 15.574 -6.123 -7.819 1.00 80.94 185 GLU A N 1
ATOM 1478 C CA . GLU A 1 185 ? 16.988 -5.792 -7.593 1.00 80.94 185 GLU A CA 1
ATOM 1479 C C . GLU A 1 185 ? 17.447 -5.830 -6.117 1.00 80.94 185 GLU A C 1
ATOM 1481 O O . GLU A 1 185 ? 18.480 -5.263 -5.748 1.00 80.94 185 GLU A O 1
ATOM 1486 N N . LEU A 1 186 ? 16.728 -6.541 -5.245 1.00 80.50 186 LEU A N 1
ATOM 1487 C CA . LEU A 1 186 ? 17.097 -6.707 -3.839 1.00 80.50 186 LEU A CA 1
ATOM 1488 C C . LEU A 1 186 ? 18.176 -7.791 -3.695 1.00 80.50 186 LEU A C 1
ATOM 1490 O O . LEU A 1 186 ? 18.015 -8.939 -4.110 1.00 80.50 186 LEU A O 1
ATOM 1494 N N . SER A 1 187 ? 19.295 -7.444 -3.054 1.00 78.75 187 SER A N 1
ATOM 1495 C CA . SER A 1 187 ? 20.390 -8.388 -2.797 1.00 78.75 187 SER A CA 1
ATOM 1496 C C . SER A 1 187 ? 20.106 -9.243 -1.565 1.00 78.75 187 SER A C 1
ATOM 1498 O O . SER A 1 187 ? 20.208 -8.764 -0.435 1.00 78.75 187 SER A O 1
ATOM 1500 N N . ILE A 1 188 ? 19.796 -10.525 -1.764 1.00 79.81 188 ILE A N 1
ATOM 1501 C CA . ILE A 1 188 ? 19.562 -11.479 -0.674 1.00 79.81 188 ILE A CA 1
ATOM 1502 C C . ILE A 1 188 ? 20.856 -12.231 -0.346 1.00 79.81 188 ILE A C 1
ATOM 1504 O O . ILE A 1 188 ? 21.503 -12.819 -1.211 1.00 79.81 188 ILE A O 1
ATOM 1508 N N . ASN A 1 189 ? 21.254 -12.220 0.925 1.00 79.19 189 ASN A N 1
ATOM 1509 C CA . ASN A 1 189 ? 22.446 -12.924 1.387 1.00 79.19 189 ASN A CA 1
ATOM 1510 C C . ASN A 1 189 ? 22.186 -14.409 1.683 1.00 79.19 189 ASN A C 1
ATOM 1512 O O . ASN A 1 189 ? 21.053 -14.878 1.704 1.00 79.19 189 ASN A O 1
ATOM 1516 N N . LYS A 1 190 ? 23.252 -15.149 2.015 1.00 73.25 190 LYS A N 1
ATOM 1517 C CA . LYS A 1 190 ? 23.183 -16.584 2.360 1.00 73.25 190 LYS A CA 1
ATOM 1518 C C . LYS A 1 190 ? 22.278 -16.917 3.562 1.00 73.25 190 LYS A C 1
ATOM 1520 O O . LYS A 1 190 ? 21.954 -18.079 3.762 1.00 73.25 190 LYS A O 1
ATOM 1525 N N . HIS A 1 191 ? 21.895 -15.922 4.361 1.00 72.81 191 HIS A N 1
ATOM 1526 C CA . HIS A 1 191 ? 20.988 -16.054 5.504 1.00 72.81 191 HIS A CA 1
ATOM 1527 C C . HIS A 1 191 ? 19.569 -15.550 5.181 1.00 72.81 191 HIS A C 1
ATOM 1529 O O . HIS A 1 191 ? 18.805 -15.266 6.099 1.00 72.81 191 HIS A O 1
ATOM 1535 N N . ASN A 1 192 ? 19.227 -15.397 3.896 1.00 75.12 192 ASN A N 1
ATOM 1536 C CA . ASN A 1 192 ? 17.951 -14.877 3.401 1.00 75.12 192 ASN A CA 1
ATOM 1537 C C . ASN A 1 192 ? 17.605 -13.450 3.865 1.00 75.12 192 ASN A C 1
ATOM 1539 O O . ASN A 1 192 ? 16.443 -13.051 3.813 1.00 75.12 192 ASN A O 1
ATOM 1543 N N . LYS A 1 193 ? 18.596 -12.659 4.296 1.00 74.19 193 LYS A N 1
ATOM 1544 C CA . LYS A 1 193 ? 18.395 -11.232 4.584 1.00 74.19 193 LYS A CA 1
ATOM 1545 C C . LYS A 1 193 ? 18.611 -10.414 3.328 1.00 74.19 193 LYS A C 1
ATOM 1547 O O . LYS A 1 193 ? 19.584 -10.664 2.612 1.00 74.19 193 LYS A O 1
ATOM 1552 N N . ILE A 1 194 ? 17.801 -9.380 3.141 1.00 77.00 194 ILE A N 1
ATOM 1553 C CA . ILE A 1 194 ? 18.121 -8.348 2.160 1.00 77.00 194 ILE A CA 1
ATOM 1554 C C . ILE A 1 194 ? 19.224 -7.468 2.754 1.00 77.00 194 ILE A C 1
ATOM 1556 O O . ILE A 1 194 ? 19.078 -6.918 3.849 1.00 77.00 194 ILE A O 1
ATOM 1560 N N . ILE A 1 195 ? 20.346 -7.372 2.046 1.00 69.75 195 ILE A N 1
ATOM 1561 C CA . ILE A 1 195 ? 21.416 -6.415 2.326 1.00 69.75 195 ILE A CA 1
ATOM 1562 C C . ILE A 1 195 ? 21.188 -5.223 1.397 1.00 69.75 195 ILE A C 1
ATOM 1564 O O . ILE A 1 195 ? 20.968 -5.411 0.201 1.00 69.75 195 ILE A O 1
ATOM 1568 N N . GLN A 1 196 ? 21.263 -4.000 1.930 1.00 57.19 196 GLN A N 1
ATOM 1569 C CA . GLN A 1 196 ? 21.393 -2.814 1.085 1.00 57.19 196 GLN A CA 1
ATOM 1570 C C . GLN A 1 196 ? 22.603 -3.017 0.177 1.00 57.19 196 GLN A C 1
ATOM 1572 O O . GLN A 1 196 ? 23.726 -3.143 0.665 1.00 57.19 196 GLN A O 1
ATOM 1577 N N . SER A 1 197 ? 22.392 -3.067 -1.136 1.00 48.59 197 SER A N 1
ATOM 1578 C CA . SER A 1 197 ? 23.501 -3.074 -2.080 1.00 48.59 197 SER A CA 1
ATOM 1579 C C . SER A 1 197 ? 24.324 -1.803 -1.853 1.00 48.59 197 SER A C 1
ATOM 1581 O O . SER A 1 197 ? 23.930 -0.707 -2.257 1.00 48.59 197 SER A O 1
ATOM 1583 N N . SER A 1 198 ? 25.466 -1.932 -1.175 1.00 46.41 198 SER A N 1
ATOM 1584 C CA . SER A 1 198 ? 26.480 -0.889 -1.131 1.00 46.41 198 SER A CA 1
ATOM 1585 C C . SER A 1 198 ? 26.914 -0.655 -2.574 1.00 46.41 198 SER A C 1
ATOM 1587 O O . SER A 1 198 ? 27.541 -1.523 -3.178 1.00 46.41 198 SER A O 1
ATOM 1589 N N . ASN A 1 199 ? 26.530 0.501 -3.107 1.00 44.50 199 ASN A N 1
ATOM 1590 C CA . ASN A 1 199 ? 26.598 0.905 -4.508 1.00 44.50 199 ASN A CA 1
ATOM 1591 C C . ASN A 1 199 ? 25.577 0.247 -5.444 1.00 44.50 199 ASN A C 1
ATOM 1593 O O . ASN A 1 199 ? 25.883 -0.665 -6.208 1.00 44.50 199 ASN A O 1
ATOM 1597 N N . SER A 1 200 ? 24.472 0.965 -5.611 1.00 45.28 200 SER A N 1
ATOM 1598 C CA . SER A 1 200 ? 24.440 1.821 -6.790 1.00 45.28 200 SER A CA 1
ATOM 1599 C C . SER A 1 200 ? 23.592 3.074 -6.593 1.00 45.28 200 SER A C 1
ATOM 1601 O O . SER A 1 200 ? 22.371 2.999 -6.530 1.00 45.28 200 SER A O 1
ATOM 1603 N N . LYS A 1 201 ? 24.229 4.248 -6.658 1.00 52.22 201 LYS A N 1
ATOM 1604 C CA . LYS A 1 201 ? 23.649 5.334 -7.457 1.00 52.22 201 LYS A CA 1
ATOM 1605 C C . LYS A 1 201 ? 23.514 4.782 -8.882 1.00 52.22 201 LYS A C 1
ATOM 1607 O O . LYS A 1 201 ? 24.456 4.874 -9.663 1.00 52.22 201 LYS A O 1
ATOM 1612 N N . LYS A 1 202 ? 22.442 4.049 -9.173 1.00 54.47 202 LYS A N 1
ATOM 1613 C CA . LYS A 1 202 ? 22.113 3.614 -10.529 1.00 54.47 202 LYS A CA 1
ATOM 1614 C C . LYS A 1 202 ? 20.804 4.264 -10.892 1.00 54.47 202 LYS A C 1
ATOM 1616 O O . LYS A 1 202 ? 19.889 4.402 -10.088 1.00 54.47 202 LYS A O 1
ATOM 1621 N N . ASN A 1 203 ? 20.805 4.725 -12.122 1.00 57.66 203 ASN A N 1
ATOM 1622 C CA . ASN A 1 203 ? 19.762 5.506 -12.726 1.00 57.66 203 ASN A CA 1
ATOM 1623 C C . ASN A 1 203 ? 18.553 4.602 -13.007 1.00 57.66 203 ASN A C 1
ATOM 1625 O O . ASN A 1 203 ? 18.395 4.127 -14.131 1.00 57.66 203 ASN A O 1
ATOM 1629 N N . ASN A 1 204 ? 17.742 4.330 -11.981 1.00 67.88 204 ASN A N 1
ATOM 1630 C CA . ASN A 1 204 ? 16.539 3.493 -12.090 1.00 67.88 204 ASN A CA 1
ATOM 1631 C C . ASN A 1 204 ? 15.431 4.183 -12.890 1.00 67.88 204 ASN A C 1
ATOM 1633 O O . ASN A 1 204 ? 14.524 3.534 -13.402 1.00 67.88 204 ASN A O 1
ATOM 1637 N N . THR A 1 205 ? 15.534 5.500 -13.041 1.00 83.19 205 THR A N 1
ATOM 1638 C CA . THR A 1 205 ? 14.634 6.286 -13.871 1.00 83.19 205 THR A CA 1
ATOM 1639 C C . THR A 1 205 ? 15.329 6.599 -15.187 1.00 83.19 205 THR A C 1
ATOM 1641 O O . THR A 1 205 ? 16.358 7.283 -15.221 1.00 83.19 205 THR A O 1
ATOM 1644 N N . ALA A 1 206 ? 14.771 6.095 -16.286 1.00 86.75 206 ALA A N 1
ATOM 1645 C CA . ALA A 1 206 ? 15.199 6.466 -17.623 1.00 86.75 206 ALA A CA 1
ATOM 1646 C C . ALA A 1 206 ? 14.325 7.599 -18.168 1.00 86.75 206 ALA A C 1
ATOM 1648 O O . ALA A 1 206 ? 13.108 7.592 -18.004 1.00 86.75 206 ALA A O 1
ATOM 1649 N N . ILE A 1 207 ? 14.949 8.552 -18.852 1.00 88.31 207 ILE A N 1
ATOM 1650 C CA . ILE A 1 207 ? 14.249 9.494 -19.719 1.00 88.31 207 ILE A CA 1
ATOM 1651 C C . ILE A 1 207 ? 14.538 9.074 -21.151 1.00 88.31 207 ILE A C 1
ATOM 1653 O O . ILE A 1 207 ? 15.695 9.085 -21.584 1.00 88.31 207 ILE A O 1
ATOM 1657 N N . ILE A 1 208 ? 13.480 8.693 -21.861 1.00 90.75 208 ILE A N 1
ATOM 1658 C CA . ILE A 1 208 ? 13.532 8.328 -23.273 1.00 90.75 208 ILE A CA 1
ATOM 1659 C C . ILE A 1 208 ? 12.985 9.501 -24.070 1.00 90.75 208 ILE A C 1
ATOM 1661 O O . ILE A 1 208 ? 11.794 9.802 -24.015 1.00 90.75 208 ILE A O 1
ATOM 1665 N N . THR A 1 209 ? 13.869 10.196 -24.770 1.00 89.00 209 THR A N 1
ATOM 1666 C CA . THR A 1 209 ? 13.524 11.349 -25.600 1.00 89.00 209 THR A CA 1
ATOM 1667 C C . THR A 1 209 ? 14.336 11.313 -26.881 1.00 89.00 209 THR A C 1
ATOM 1669 O O . THR A 1 209 ? 15.231 10.494 -27.053 1.00 89.00 209 THR A O 1
ATOM 1672 N N . ASP A 1 210 ? 14.031 12.209 -27.803 1.00 89.56 210 ASP A N 1
ATOM 1673 C CA . ASP A 1 210 ? 14.873 12.466 -28.958 1.00 89.56 210 ASP A CA 1
ATOM 1674 C C . ASP A 1 210 ? 14.835 13.972 -29.232 1.00 89.56 210 ASP A C 1
ATOM 1676 O O . ASP A 1 210 ? 13.823 14.630 -28.969 1.00 89.56 210 ASP A O 1
ATOM 1680 N N . HIS A 1 211 ? 15.930 14.533 -29.742 1.00 87.06 211 HIS A N 1
ATOM 1681 C CA . HIS A 1 211 ? 16.000 15.944 -30.122 1.00 87.06 211 HIS A CA 1
ATOM 1682 C C . HIS A 1 211 ? 14.915 16.338 -31.136 1.00 87.06 211 HIS A C 1
ATOM 1684 O O . HIS A 1 211 ? 14.434 17.466 -31.095 1.00 87.06 211 HIS A O 1
ATOM 1690 N N . VAL A 1 212 ? 14.464 15.406 -31.986 1.00 88.62 212 VAL A N 1
ATOM 1691 C CA . VAL A 1 212 ? 13.387 15.657 -32.957 1.00 88.62 212 VAL A CA 1
ATOM 1692 C C . VAL A 1 212 ? 12.064 16.002 -32.262 1.00 88.62 212 VAL A C 1
ATOM 1694 O O . VAL A 1 212 ? 11.254 16.730 -32.828 1.00 88.62 212 VAL A O 1
ATOM 1697 N N . CYS A 1 213 ? 11.841 15.567 -31.017 1.00 88.00 213 CYS A N 1
ATOM 1698 C CA . CYS A 1 213 ? 10.638 15.931 -30.264 1.00 88.00 213 CYS A CA 1
ATOM 1699 C C . CYS A 1 213 ? 10.540 17.446 -30.000 1.00 88.00 213 CYS A C 1
ATOM 1701 O O . CYS A 1 213 ? 9.433 17.960 -29.862 1.00 88.00 213 CYS A O 1
ATOM 1703 N N . LEU A 1 214 ? 11.668 18.171 -29.964 1.00 86.25 214 LEU A N 1
ATOM 1704 C CA . LEU A 1 214 ? 11.699 19.631 -29.782 1.00 86.25 214 LEU A CA 1
ATOM 1705 C C . LEU A 1 214 ? 11.189 20.408 -31.004 1.00 86.25 214 LEU A C 1
ATOM 1707 O O . LEU A 1 214 ? 10.926 21.600 -30.901 1.00 86.25 214 LEU A O 1
ATOM 1711 N N . GLU A 1 215 ? 11.019 19.736 -32.142 1.00 84.38 215 GLU A N 1
ATOM 1712 C CA . GLU A 1 215 ? 10.463 20.307 -33.374 1.00 84.38 215 GLU A CA 1
ATOM 1713 C C . GLU A 1 215 ? 8.920 20.289 -33.376 1.00 84.38 215 GLU A C 1
ATOM 1715 O O . GLU A 1 215 ? 8.280 20.624 -34.376 1.00 84.38 215 GLU A O 1
ATOM 1720 N N . HIS A 1 216 ? 8.302 19.852 -32.273 1.00 79.31 216 HIS A N 1
ATOM 1721 C CA . HIS A 1 216 ? 6.861 19.920 -32.078 1.00 79.31 216 HIS A CA 1
ATOM 1722 C C . HIS A 1 216 ? 6.428 21.347 -31.721 1.00 79.31 216 HIS A C 1
ATOM 1724 O O . HIS A 1 216 ? 6.941 21.946 -30.777 1.00 79.31 216 HIS A O 1
ATOM 1730 N N . HIS A 1 217 ? 5.429 21.862 -32.435 1.00 77.19 217 HIS A N 1
ATOM 1731 C CA . HIS A 1 217 ? 4.826 23.162 -32.164 1.00 77.19 217 HIS A CA 1
ATOM 1732 C C . HIS A 1 217 ? 3.467 22.957 -31.486 1.00 77.19 217 HIS A C 1
ATOM 1734 O O . HIS A 1 217 ? 2.706 22.075 -31.859 1.00 77.19 217 HIS A O 1
ATOM 1740 N N . THR A 1 218 ? 3.172 23.742 -30.453 1.00 71.94 218 THR A N 1
ATOM 1741 C CA . THR A 1 218 ? 1.878 23.714 -29.741 1.00 71.94 218 THR A CA 1
ATOM 1742 C C . THR A 1 218 ? 1.157 25.052 -29.798 1.00 71.94 218 THR A C 1
ATOM 1744 O O . THR A 1 218 ? -0.004 25.125 -29.447 1.00 71.94 218 THR A O 1
ATOM 1747 N N . CYS A 1 219 ? 1.831 26.127 -30.200 1.00 78.69 219 CYS A N 1
ATOM 1748 C CA . CYS A 1 219 ? 1.257 27.465 -30.275 1.00 78.69 219 CYS A CA 1
ATOM 1749 C C . CYS A 1 219 ? 2.010 28.272 -31.335 1.00 78.69 219 CYS A C 1
ATOM 1751 O O . CYS A 1 219 ? 3.216 28.070 -31.533 1.00 78.69 219 CYS A O 1
ATOM 1753 N N . HIS A 1 220 ? 1.312 29.183 -32.010 1.00 78.31 220 HIS A N 1
ATOM 1754 C CA . HIS A 1 220 ? 1.937 30.067 -32.980 1.00 78.31 220 HIS A CA 1
ATOM 1755 C C . HIS A 1 220 ? 2.864 31.065 -32.255 1.00 78.31 220 HIS A C 1
ATOM 1757 O O . HIS A 1 220 ? 2.482 31.595 -31.209 1.00 78.31 220 HIS A O 1
ATOM 1763 N N . PRO A 1 221 ? 4.065 31.381 -32.784 1.00 75.00 221 PRO A N 1
ATOM 1764 C CA . PRO A 1 221 ? 5.006 32.285 -32.112 1.00 75.00 221 PRO A CA 1
ATOM 1765 C C . PRO A 1 221 ? 4.417 33.658 -31.755 1.00 75.00 221 PRO A C 1
ATOM 1767 O O . PRO A 1 221 ? 4.761 34.242 -30.733 1.00 75.00 221 PRO A O 1
ATOM 1770 N N . SER A 1 222 ? 3.503 34.167 -32.580 1.00 76.38 222 SER A N 1
ATOM 1771 C CA . SER A 1 222 ? 2.822 35.447 -32.346 1.00 76.38 222 SER A CA 1
ATOM 1772 C C . SER A 1 222 ? 1.845 35.422 -31.164 1.00 76.38 222 SER A C 1
ATOM 1774 O O . SER A 1 222 ? 1.577 36.474 -30.589 1.00 76.38 222 SER A O 1
ATOM 1776 N N . ASP A 1 223 ? 1.357 34.242 -30.772 1.00 77.81 223 ASP A N 1
ATOM 1777 C CA . ASP A 1 223 ? 0.292 34.077 -29.777 1.00 77.81 223 ASP A CA 1
ATOM 1778 C C . ASP A 1 223 ? 0.818 33.672 -28.392 1.00 77.81 223 ASP A C 1
ATOM 1780 O O . ASP A 1 223 ? 0.047 33.591 -27.440 1.00 77.81 223 ASP A O 1
ATOM 1784 N N . LEU A 1 224 ? 2.137 33.492 -28.241 1.00 73.81 224 LEU A N 1
ATOM 1785 C CA . LEU A 1 224 ? 2.808 33.091 -26.992 1.00 73.81 224 LEU A CA 1
ATOM 1786 C C . LEU A 1 224 ? 2.460 33.962 -25.773 1.00 73.81 224 LEU A C 1
ATOM 1788 O O . LEU A 1 224 ? 2.481 33.480 -24.642 1.00 73.81 224 LEU A O 1
ATOM 1792 N N . HIS A 1 225 ? 2.157 35.242 -25.993 1.00 79.50 225 HIS A N 1
ATOM 1793 C CA . HIS A 1 225 ? 1.819 36.208 -24.942 1.00 79.50 225 HIS A CA 1
ATOM 1794 C C . HIS A 1 225 ? 0.365 36.696 -25.020 1.00 79.50 225 HIS A C 1
ATOM 1796 O O . HIS A 1 225 ? -0.004 37.647 -24.330 1.00 79.50 225 HIS A O 1
ATOM 1802 N N . SER A 1 226 ? -0.459 36.069 -25.865 1.00 80.62 226 SER A N 1
ATOM 1803 C CA . SER A 1 226 ? -1.868 36.426 -26.006 1.00 80.62 226 SER A CA 1
ATOM 1804 C C . SER A 1 226 ? -2.676 35.954 -24.788 1.00 80.62 226 SER A C 1
ATOM 1806 O O . SER A 1 226 ? -2.440 34.852 -24.291 1.00 80.62 226 SER A O 1
ATOM 1808 N N . PRO A 1 227 ? -3.699 36.705 -24.335 1.00 77.88 227 PRO A N 1
ATOM 1809 C CA . PRO A 1 227 ? -4.680 36.200 -23.368 1.00 77.88 227 PRO A CA 1
ATOM 1810 C C . PRO A 1 227 ? -5.473 34.983 -23.881 1.00 77.88 227 PRO A C 1
ATOM 1812 O O . PRO A 1 227 ? -6.167 34.340 -23.100 1.00 77.88 227 PRO A O 1
ATOM 1815 N N . THR A 1 228 ? -5.380 34.670 -25.178 1.00 75.31 228 THR A N 1
ATOM 1816 C CA . THR A 1 228 ? -5.964 33.478 -25.812 1.00 75.31 228 THR A CA 1
ATOM 1817 C C . THR A 1 228 ? -4.955 32.346 -26.024 1.00 75.31 228 THR A C 1
ATOM 1819 O O . THR A 1 228 ? -5.278 31.387 -26.720 1.00 75.31 228 THR A O 1
ATOM 1822 N N . ALA A 1 229 ? -3.734 32.457 -25.489 1.00 72.19 229 ALA A N 1
ATOM 1823 C CA . ALA A 1 229 ? -2.750 31.383 -25.557 1.00 72.19 229 ALA A CA 1
ATOM 1824 C C . ALA A 1 229 ? -3.305 30.105 -24.898 1.00 72.19 229 ALA A C 1
ATOM 1826 O O . ALA A 1 229 ? -4.072 30.199 -23.931 1.00 72.19 229 ALA A O 1
ATOM 1827 N N . PRO A 1 230 ? -2.927 28.911 -25.388 1.00 73.19 230 PRO A N 1
ATOM 1828 C CA . PRO A 1 230 ? -3.345 27.666 -24.765 1.00 73.19 230 PRO A CA 1
ATOM 1829 C C . PRO A 1 230 ? -2.939 27.643 -23.281 1.00 73.19 230 PRO A C 1
ATOM 1831 O O . PRO A 1 230 ? -1.885 28.171 -22.916 1.00 73.19 230 PRO A O 1
ATOM 1834 N N . PRO A 1 231 ? -3.753 27.025 -22.404 1.00 68.94 231 PRO A N 1
ATOM 1835 C CA . PRO A 1 231 ? -3.477 26.981 -20.968 1.00 68.94 231 PRO A CA 1
ATOM 1836 C C . PRO A 1 231 ? -2.207 26.182 -20.629 1.00 68.94 231 PRO A C 1
ATOM 1838 O O . PRO A 1 231 ? -1.665 26.314 -19.532 1.00 68.94 231 PRO A O 1
ATOM 1841 N N . GLU A 1 232 ? -1.729 25.341 -21.551 1.00 71.94 232 GLU A N 1
ATOM 1842 C CA . GLU A 1 232 ? -0.475 24.608 -21.416 1.00 71.94 232 GLU A CA 1
ATOM 1843 C C . GLU A 1 232 ? 0.728 25.444 -21.884 1.00 71.94 232 GLU A C 1
ATOM 1845 O O . GLU A 1 232 ? 0.695 26.121 -22.908 1.00 71.94 232 GLU A O 1
ATOM 1850 N N . ASN A 1 233 ? 1.838 25.362 -21.143 1.00 78.00 233 ASN A N 1
ATOM 1851 C CA . ASN A 1 233 ? 3.077 26.055 -21.485 1.00 78.00 233 ASN A CA 1
ATOM 1852 C C . ASN A 1 233 ? 3.633 25.571 -22.841 1.00 78.00 233 ASN A C 1
ATOM 1854 O O . ASN A 1 233 ? 4.119 24.445 -22.957 1.00 78.00 233 ASN A O 1
ATOM 1858 N N . ALA A 1 234 ? 3.654 26.456 -23.840 1.00 79.00 234 ALA A N 1
ATOM 1859 C CA . ALA A 1 234 ? 4.142 26.154 -25.186 1.00 79.00 234 ALA A CA 1
ATOM 1860 C C . ALA A 1 234 ? 5.634 25.761 -25.249 1.00 79.00 234 ALA A C 1
ATOM 1862 O O . ALA A 1 234 ? 6.070 25.094 -26.184 1.00 79.00 234 ALA A O 1
ATOM 1863 N N . HIS A 1 235 ? 6.421 26.120 -24.233 1.00 81.69 235 HIS A N 1
ATOM 1864 C CA . HIS A 1 235 ? 7.831 25.752 -24.107 1.00 81.69 235 HIS A CA 1
ATOM 1865 C C . HIS A 1 235 ? 8.070 24.607 -23.117 1.00 81.69 235 HIS A C 1
ATOM 1867 O O . HIS A 1 235 ? 9.220 24.341 -22.772 1.00 81.69 235 HIS A O 1
ATOM 1873 N N . ARG A 1 236 ? 7.021 23.906 -22.657 1.00 85.25 236 ARG A N 1
ATOM 1874 C CA . ARG A 1 236 ? 7.118 22.861 -21.621 1.00 85.25 236 ARG A CA 1
ATOM 1875 C C . ARG A 1 236 ? 8.195 21.827 -21.924 1.00 85.25 236 ARG A C 1
ATOM 1877 O O . ARG A 1 236 ? 8.989 21.504 -21.047 1.00 85.25 236 ARG A O 1
ATOM 1884 N N . LEU A 1 237 ? 8.250 21.332 -23.159 1.00 85.50 237 LEU A N 1
ATOM 1885 C CA . LEU A 1 237 ? 9.247 20.338 -23.541 1.00 85.50 237 LEU A CA 1
ATOM 1886 C C . LEU A 1 237 ? 10.668 20.917 -23.472 1.00 85.50 237 LEU A C 1
ATOM 1888 O O . LEU A 1 237 ? 11.552 20.279 -22.914 1.00 85.50 237 LEU A O 1
ATOM 1892 N N . LYS A 1 238 ? 10.871 22.155 -23.933 1.00 87.19 238 LYS A N 1
ATOM 1893 C CA . LYS A 1 238 ? 12.166 22.843 -23.852 1.00 87.19 238 LYS A CA 1
ATOM 1894 C C . LYS A 1 238 ? 12.606 23.046 -22.397 1.00 87.19 238 LYS A C 1
ATOM 1896 O O . LYS A 1 238 ? 13.697 22.640 -22.027 1.00 87.19 238 LYS A O 1
ATOM 1901 N N . VAL A 1 239 ? 11.712 23.536 -21.537 1.00 88.81 239 VAL A N 1
ATOM 1902 C CA . VAL A 1 239 ? 11.974 23.702 -20.093 1.00 88.81 239 VAL A CA 1
ATOM 1903 C C . VAL A 1 239 ? 12.383 22.384 -19.423 1.00 88.81 239 VAL A C 1
ATOM 1905 O O . VAL A 1 239 ? 13.155 22.384 -18.466 1.00 88.81 239 VAL A O 1
ATOM 1908 N N . LEU A 1 240 ? 11.871 21.248 -19.902 1.00 88.50 240 LEU A N 1
ATOM 1909 C CA . LEU A 1 240 ? 12.198 19.943 -19.338 1.00 88.50 240 LEU A CA 1
ATOM 1910 C C . LEU A 1 240 ? 13.502 19.369 -19.890 1.00 88.50 240 LEU A C 1
ATOM 1912 O O . LEU A 1 240 ? 14.320 18.883 -19.108 1.00 88.50 240 LEU A O 1
ATOM 1916 N N . ILE A 1 241 ? 13.678 19.386 -21.212 1.00 86.75 241 ILE A N 1
ATOM 1917 C CA . ILE A 1 241 ? 14.678 18.560 -21.897 1.00 86.75 241 ILE A CA 1
ATOM 1918 C C . ILE A 1 241 ? 15.647 19.332 -22.802 1.00 86.75 241 ILE A C 1
ATOM 1920 O O . ILE A 1 241 ? 16.375 18.694 -23.562 1.00 86.75 241 ILE A O 1
ATOM 1924 N N . ASP A 1 242 ? 15.687 20.667 -22.742 1.00 84.56 242 ASP A N 1
ATOM 1925 C CA . ASP A 1 242 ? 16.752 21.427 -23.405 1.00 84.56 242 ASP A CA 1
ATOM 1926 C C . ASP A 1 242 ? 18.121 21.003 -22.833 1.00 84.56 242 ASP A C 1
ATOM 1928 O O . ASP A 1 242 ? 18.292 20.969 -21.609 1.00 84.56 242 ASP A O 1
ATOM 1932 N N . PRO A 1 243 ? 19.102 20.654 -23.684 1.00 79.88 243 PRO A N 1
ATOM 1933 C CA . PRO A 1 243 ? 20.418 20.225 -23.225 1.00 79.88 243 PRO A CA 1
ATOM 1934 C C . PRO A 1 243 ? 21.197 21.274 -22.419 1.00 79.88 243 PRO A C 1
ATOM 1936 O O . PRO A 1 243 ? 22.115 20.895 -21.694 1.00 79.88 243 PRO A O 1
ATOM 1939 N N . ASN A 1 244 ? 20.877 22.565 -22.568 1.00 83.44 244 ASN A N 1
ATOM 1940 C CA . ASN A 1 244 ? 21.613 23.665 -21.947 1.00 83.44 244 ASN A CA 1
ATOM 1941 C C . ASN A 1 244 ? 20.977 24.131 -20.633 1.00 83.44 244 ASN A C 1
ATOM 1943 O O . ASN A 1 244 ? 21.697 24.393 -19.672 1.00 83.44 244 ASN A O 1
ATOM 1947 N N . ASP A 1 245 ? 19.648 24.256 -20.594 1.00 85.06 245 ASP A N 1
ATOM 1948 C CA . ASP A 1 245 ? 18.909 24.868 -19.480 1.00 85.06 245 ASP A CA 1
ATOM 1949 C C . ASP A 1 245 ? 17.699 24.050 -18.992 1.00 85.06 245 ASP A C 1
ATOM 1951 O O . ASP A 1 245 ? 17.002 24.467 -18.064 1.00 85.06 245 ASP A O 1
ATOM 1955 N N . GLY A 1 246 ? 17.466 22.858 -19.548 1.00 87.94 246 GLY A N 1
ATOM 1956 C CA . GLY A 1 246 ? 16.365 21.993 -19.140 1.00 87.94 246 GLY A CA 1
ATOM 1957 C C . GLY A 1 246 ? 16.517 21.505 -17.696 1.00 87.94 246 GLY A C 1
ATOM 1958 O O . GLY A 1 246 ? 17.581 21.029 -17.292 1.00 87.94 246 GLY A O 1
ATOM 1959 N N . ILE A 1 247 ? 15.442 21.539 -16.901 1.00 88.75 247 ILE A N 1
ATOM 1960 C CA . ILE A 1 247 ? 15.493 21.133 -15.484 1.00 88.75 247 ILE A CA 1
ATOM 1961 C C . ILE A 1 247 ? 15.953 19.681 -15.322 1.00 88.75 247 ILE A C 1
ATOM 1963 O O . ILE A 1 247 ? 16.718 19.369 -14.409 1.00 88.75 247 ILE A O 1
ATOM 1967 N N . LEU A 1 248 ? 15.575 18.794 -16.250 1.00 87.75 248 LEU A N 1
ATOM 1968 C CA . LEU A 1 248 ? 15.997 17.395 -16.212 1.00 87.75 248 LEU A CA 1
ATOM 1969 C C . LEU A 1 248 ? 17.472 17.228 -16.587 1.00 87.75 248 LEU A C 1
ATOM 1971 O O . LEU A 1 248 ? 18.007 16.143 -16.390 1.00 87.75 248 LEU A O 1
ATOM 1975 N N . TYR A 1 249 ? 18.132 18.260 -17.123 1.00 83.88 249 TYR A N 1
ATOM 1976 C CA . TYR A 1 249 ? 19.568 18.330 -17.422 1.00 83.88 249 TYR A CA 1
ATOM 1977 C C . TYR A 1 249 ? 20.398 18.983 -16.310 1.00 83.88 249 TYR A C 1
ATOM 1979 O O . TYR A 1 249 ? 21.624 18.907 -16.359 1.00 83.88 249 TYR A O 1
ATOM 1987 N N . SER A 1 250 ? 19.762 19.529 -15.270 1.00 85.88 250 SER A N 1
ATOM 1988 C CA . SER A 1 250 ? 20.465 20.073 -14.102 1.00 85.88 250 SER A CA 1
ATOM 1989 C C . SER A 1 250 ? 21.346 19.022 -13.414 1.00 85.88 250 SER A C 1
ATOM 1991 O O . SER A 1 250 ? 20.977 17.851 -13.329 1.00 85.88 250 SER A O 1
ATOM 1993 N N . ASN A 1 251 ? 22.501 19.433 -12.881 1.00 79.44 251 ASN A N 1
ATOM 1994 C CA . ASN A 1 251 ? 23.454 18.525 -12.221 1.00 79.44 251 ASN A CA 1
ATOM 1995 C C . ASN A 1 251 ? 22.823 17.730 -11.065 1.00 79.44 251 ASN A C 1
ATOM 1997 O O . ASN A 1 251 ? 23.147 16.555 -10.864 1.00 79.44 251 ASN A O 1
ATOM 2001 N N . ASP A 1 252 ? 21.883 18.359 -10.357 1.00 80.44 252 ASP A N 1
ATOM 2002 C CA . ASP A 1 252 ? 21.178 17.777 -9.218 1.00 80.44 252 ASP A CA 1
ATOM 2003 C C . ASP A 1 252 ? 20.244 16.635 -9.626 1.00 80.44 252 ASP A C 1
ATOM 2005 O O . ASP A 1 252 ? 20.037 15.722 -8.840 1.00 80.44 252 ASP A O 1
ATOM 2009 N N . ILE A 1 253 ? 19.705 16.638 -10.850 1.00 81.19 253 ILE A N 1
ATOM 2010 C CA . ILE A 1 253 ? 18.756 15.614 -11.316 1.00 81.19 253 ILE A CA 1
ATOM 2011 C C . ILE A 1 253 ? 19.426 14.657 -12.313 1.00 81.19 253 ILE A C 1
ATOM 2013 O O . ILE A 1 253 ? 19.208 13.447 -12.272 1.00 81.19 253 ILE A O 1
ATOM 2017 N N . ALA A 1 254 ? 20.306 15.167 -13.176 1.00 78.75 254 ALA A N 1
ATOM 2018 C CA . ALA A 1 254 ? 20.971 14.415 -14.237 1.00 78.75 254 ALA A CA 1
ATOM 2019 C C . ALA A 1 254 ? 21.755 13.204 -13.719 1.00 78.75 254 ALA A C 1
ATOM 2021 O O . ALA A 1 254 ? 21.806 12.179 -14.397 1.00 78.75 254 ALA A O 1
ATOM 2022 N N . SER A 1 255 ? 22.335 13.305 -12.519 1.00 77.50 255 SER A N 1
ATOM 2023 C CA . SER A 1 255 ? 23.097 12.215 -11.899 1.00 77.50 255 SER A CA 1
ATOM 2024 C C . SER A 1 255 ? 22.246 11.008 -11.482 1.00 77.50 255 SER A C 1
ATOM 2026 O O . SER A 1 255 ? 22.812 9.952 -11.209 1.00 77.50 255 SER A O 1
ATOM 2028 N N . TYR A 1 256 ? 20.915 11.146 -11.476 1.00 78.69 256 TYR A N 1
ATOM 2029 C CA . TYR A 1 256 ? 19.957 10.095 -11.122 1.00 78.69 256 TYR A CA 1
ATOM 2030 C C . TYR A 1 256 ? 19.207 9.517 -12.335 1.00 78.69 256 TYR A C 1
ATOM 2032 O O . TYR A 1 256 ? 18.403 8.597 -12.181 1.00 78.69 256 TYR A O 1
ATOM 2040 N N . LEU A 1 257 ? 19.443 10.044 -13.544 1.00 84.75 257 LEU A N 1
ATOM 2041 C CA . LEU A 1 257 ? 18.642 9.752 -14.734 1.00 84.75 257 LEU A CA 1
ATOM 2042 C C . LEU A 1 257 ? 19.455 9.064 -15.832 1.00 84.75 257 LEU A C 1
ATOM 2044 O O . LEU A 1 257 ? 20.537 9.509 -16.216 1.00 84.75 257 LEU A O 1
ATOM 2048 N N . LYS A 1 258 ? 18.909 7.987 -16.403 1.00 86.06 258 LYS A N 1
ATOM 2049 C CA . LYS A 1 258 ? 19.483 7.312 -17.572 1.00 86.06 258 LYS A CA 1
ATOM 2050 C C . LYS A 1 258 ? 18.875 7.938 -18.815 1.00 86.06 258 LYS A C 1
ATOM 2052 O O . LYS A 1 258 ? 17.679 7.813 -19.044 1.00 86.06 258 LYS A O 1
ATOM 2057 N N . ARG A 1 259 ? 19.683 8.599 -19.637 1.00 85.25 259 ARG A N 1
ATOM 2058 C CA . ARG A 1 259 ? 19.185 9.215 -20.870 1.00 85.25 259 ARG A CA 1
ATOM 2059 C C . ARG A 1 259 ? 19.263 8.240 -22.027 1.00 85.25 259 ARG A C 1
ATOM 2061 O O . ARG A 1 259 ? 20.307 7.637 -22.265 1.00 85.25 259 ARG A O 1
ATOM 2068 N N . ILE A 1 260 ? 18.166 8.130 -22.754 1.00 87.38 260 ILE A N 1
ATOM 2069 C CA . ILE A 1 260 ? 18.089 7.417 -24.020 1.00 87.38 260 ILE A CA 1
ATOM 2070 C C . ILE A 1 260 ? 17.622 8.449 -25.037 1.00 87.38 260 ILE A C 1
ATOM 2072 O O . ILE A 1 260 ? 16.469 8.856 -24.997 1.00 87.38 260 ILE A O 1
ATOM 2076 N N . THR A 1 261 ? 18.539 8.907 -25.891 1.00 83.50 261 THR A N 1
ATOM 2077 C CA . THR A 1 261 ? 18.306 10.010 -26.842 1.00 83.50 261 THR A CA 1
ATOM 2078 C C . THR A 1 261 ? 18.128 9.541 -28.289 1.00 83.50 261 THR A C 1
ATOM 2080 O O . THR A 1 261 ? 18.268 10.339 -29.208 1.00 83.50 261 THR A O 1
ATOM 2083 N N . SER A 1 262 ? 17.946 8.236 -28.501 1.00 82.69 262 SER A N 1
ATOM 2084 C CA . SER A 1 262 ? 17.972 7.579 -29.816 1.00 82.69 262 SER A CA 1
ATOM 2085 C C . SER A 1 262 ? 16.766 6.662 -30.029 1.00 82.69 262 SER A C 1
ATOM 2087 O O . SER A 1 262 ? 16.887 5.551 -30.558 1.00 82.69 262 SER A O 1
ATOM 2089 N N . ALA A 1 263 ? 15.596 7.102 -29.567 1.00 83.94 263 ALA A N 1
ATOM 2090 C CA . ALA A 1 263 ? 14.364 6.350 -29.740 1.00 83.94 263 ALA A CA 1
ATOM 2091 C C . ALA A 1 263 ? 14.019 6.217 -31.230 1.00 83.94 263 ALA A C 1
ATOM 2093 O O . ALA A 1 263 ? 14.061 7.178 -31.998 1.00 83.94 263 ALA A O 1
ATOM 2094 N N . LYS A 1 264 ? 13.663 5.002 -31.654 1.00 89.50 264 LYS A N 1
ATOM 2095 C CA . LYS A 1 264 ? 13.182 4.784 -33.022 1.00 89.50 264 LYS A CA 1
ATOM 2096 C C . LYS A 1 264 ? 11.764 5.347 -33.153 1.00 89.50 264 LYS A C 1
ATOM 2098 O O . LYS A 1 264 ? 10.988 5.180 -32.216 1.00 89.50 264 LYS A O 1
ATOM 2103 N N . P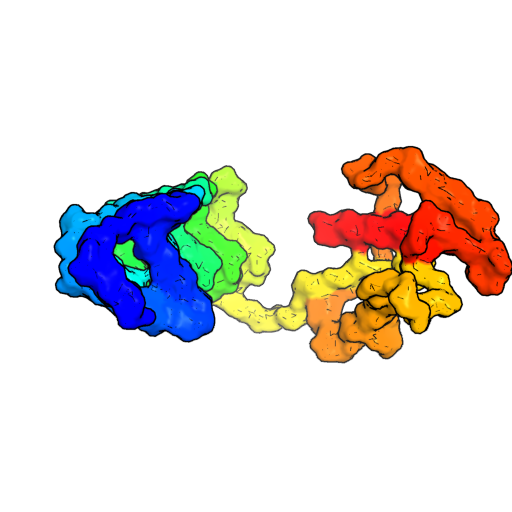RO A 1 265 ? 11.393 5.942 -34.302 1.00 93.56 265 PRO A N 1
ATOM 2104 C CA . PRO A 1 265 ? 10.004 6.297 -34.570 1.00 93.56 265 PRO A CA 1
ATOM 2105 C C . PRO A 1 265 ? 9.077 5.090 -34.407 1.00 93.56 265 PRO A C 1
ATOM 2107 O O . PRO A 1 265 ? 9.426 3.984 -34.831 1.00 93.56 265 PRO A O 1
ATOM 2110 N N . ALA A 1 266 ? 7.894 5.311 -33.832 1.00 95.75 266 ALA A N 1
ATOM 2111 C CA . ALA A 1 266 ? 6.850 4.296 -33.774 1.00 95.75 266 ALA A CA 1
ATOM 2112 C C . ALA A 1 266 ? 6.459 3.851 -35.187 1.00 95.75 266 ALA A C 1
ATOM 2114 O O . ALA A 1 266 ? 6.424 4.651 -36.130 1.00 95.75 266 ALA A O 1
ATOM 2115 N N . THR A 1 267 ? 6.147 2.564 -35.339 1.00 95.19 267 THR A N 1
ATOM 2116 C CA . THR A 1 267 ? 5.639 2.068 -36.616 1.00 95.19 267 THR A CA 1
ATOM 2117 C C . THR A 1 267 ? 4.215 2.569 -36.832 1.00 95.19 267 THR A C 1
ATOM 2119 O O . THR A 1 267 ? 3.491 2.868 -35.881 1.00 95.19 267 THR A O 1
ATOM 2122 N N . ILE A 1 268 ? 3.768 2.622 -38.090 1.00 93.75 268 ILE A N 1
ATOM 2123 C CA . ILE A 1 268 ? 2.383 3.013 -38.376 1.00 93.75 268 ILE A CA 1
ATOM 2124 C C . ILE A 1 268 ? 1.376 2.073 -37.697 1.00 93.75 268 ILE A C 1
ATOM 2126 O O . ILE A 1 268 ? 0.319 2.516 -37.266 1.00 93.75 268 ILE A O 1
ATOM 2130 N N . THR A 1 269 ? 1.734 0.797 -37.537 1.00 93.75 269 THR A N 1
ATOM 2131 C CA . THR A 1 269 ? 0.925 -0.196 -36.826 1.00 93.75 269 THR A CA 1
ATOM 2132 C C . THR A 1 269 ? 0.759 0.160 -35.352 1.00 93.75 269 THR A C 1
ATOM 2134 O O . THR A 1 269 ? -0.335 -0.003 -34.825 1.00 93.75 269 THR A O 1
ATOM 2137 N N . ASP A 1 270 ? 1.805 0.665 -34.693 1.00 93.69 270 ASP A N 1
ATOM 2138 C CA . ASP A 1 270 ? 1.740 1.071 -33.284 1.00 93.69 270 ASP A CA 1
ATOM 2139 C C . ASP A 1 270 ? 0.893 2.335 -33.110 1.00 93.69 270 ASP A C 1
ATOM 2141 O O . ASP A 1 270 ? 0.043 2.392 -32.225 1.00 93.69 270 ASP A O 1
ATOM 2145 N N . ILE A 1 271 ? 1.058 3.315 -34.006 1.00 94.81 271 ILE A N 1
ATOM 2146 C CA . ILE A 1 271 ? 0.276 4.563 -34.008 1.00 94.81 271 ILE A CA 1
ATOM 2147 C C . ILE A 1 271 ? -1.221 4.269 -34.206 1.00 94.81 271 ILE A C 1
ATOM 2149 O O . ILE A 1 271 ? -2.071 4.846 -33.526 1.00 94.81 271 ILE A O 1
ATOM 2153 N N . LEU A 1 272 ? -1.559 3.337 -35.102 1.00 94.56 272 LEU A N 1
ATOM 2154 C CA . LEU A 1 272 ? -2.946 2.969 -35.408 1.00 94.56 272 LEU A CA 1
ATOM 2155 C C . LEU A 1 272 ? -3.651 2.172 -34.300 1.00 94.56 272 LEU A C 1
ATOM 2157 O O . LEU A 1 272 ? -4.853 1.946 -34.393 1.00 94.56 272 LEU A O 1
ATOM 2161 N N . ARG A 1 273 ? -2.950 1.771 -33.231 1.00 92.12 273 ARG A N 1
ATOM 2162 C CA . ARG A 1 273 ? -3.603 1.194 -32.042 1.00 92.12 273 ARG A CA 1
ATOM 2163 C C . ARG A 1 273 ? -4.403 2.228 -31.250 1.00 92.12 273 ARG A C 1
ATOM 2165 O O . ARG A 1 273 ? -5.291 1.841 -30.499 1.00 92.12 273 ARG A O 1
ATOM 2172 N N . VAL A 1 274 ? -4.061 3.511 -31.385 1.00 93.44 274 VAL A N 1
ATOM 2173 C CA . VAL A 1 274 ? -4.630 4.615 -30.590 1.00 93.44 274 VAL A CA 1
ATOM 2174 C C . VAL A 1 274 ? -5.238 5.733 -31.439 1.00 93.44 274 VAL A C 1
ATOM 2176 O O . VAL A 1 274 ? -5.983 6.557 -30.913 1.00 93.44 274 VAL A O 1
ATOM 2179 N N . HIS A 1 275 ? -4.958 5.765 -32.745 1.00 93.38 275 HIS A N 1
ATOM 2180 C CA . HIS A 1 275 ? -5.476 6.783 -33.655 1.00 93.38 275 HIS A CA 1
ATOM 2181 C C . HIS A 1 275 ? -6.123 6.191 -34.906 1.00 93.38 275 HIS A C 1
ATOM 2183 O O . HIS A 1 275 ? -5.627 5.235 -35.497 1.00 93.38 275 HIS A O 1
ATOM 2189 N N . GLU A 1 276 ? -7.184 6.851 -35.366 1.00 95.81 276 GLU A N 1
ATOM 2190 C CA . GLU A 1 276 ? -7.832 6.562 -36.643 1.00 95.81 276 GLU A CA 1
ATOM 2191 C C . GLU A 1 276 ? -6.933 6.924 -37.832 1.00 95.81 276 GLU A C 1
ATOM 2193 O O . GLU A 1 276 ? -6.279 7.974 -37.861 1.00 95.81 276 GLU A O 1
ATOM 2198 N N . TRP A 1 277 ? -6.955 6.095 -38.878 1.00 94.75 277 TRP A N 1
ATOM 2199 C CA . TRP A 1 277 ? -6.130 6.307 -40.073 1.00 94.75 277 TRP A CA 1
ATOM 2200 C C . TRP A 1 277 ? -6.404 7.644 -40.771 1.00 94.75 277 TRP A C 1
ATOM 2202 O O . TRP A 1 277 ? -5.478 8.293 -41.259 1.00 94.75 277 TRP A O 1
ATOM 2212 N N . THR A 1 278 ? -7.663 8.083 -40.802 1.00 95.31 278 THR A N 1
ATOM 2213 C CA . THR A 1 278 ? -8.067 9.358 -41.414 1.00 95.31 278 THR A CA 1
ATOM 2214 C C . THR A 1 278 ? -7.420 10.554 -40.719 1.00 95.31 278 THR A C 1
ATOM 2216 O O . THR A 1 278 ? -6.951 11.473 -41.392 1.00 95.31 278 THR A O 1
ATOM 2219 N N . TYR A 1 279 ? -7.320 10.517 -39.389 1.00 93.44 279 TYR A N 1
ATOM 2220 C CA . TYR A 1 279 ? -6.655 11.542 -38.589 1.00 93.44 279 TYR A CA 1
ATOM 2221 C C . TYR A 1 279 ? -5.146 11.571 -38.858 1.00 93.44 279 TYR A C 1
ATOM 2223 O O . TYR A 1 279 ? -4.590 12.621 -39.185 1.00 93.44 279 TYR A O 1
ATOM 2231 N N . VAL A 1 280 ? -4.495 10.405 -38.830 1.00 94.75 280 VAL A N 1
ATOM 2232 C CA . VAL A 1 280 ? -3.055 10.284 -39.112 1.00 94.75 280 VAL A CA 1
ATOM 2233 C C . VAL A 1 280 ? -2.727 10.789 -40.522 1.00 94.75 280 VAL A C 1
ATOM 2235 O O . VAL A 1 280 ? -1.781 11.557 -40.713 1.00 94.75 280 VAL A O 1
ATOM 2238 N N . ARG A 1 281 ? -3.546 10.427 -41.519 1.00 94.69 281 ARG A N 1
ATOM 2239 C CA . ARG A 1 281 ? -3.403 10.907 -42.900 1.00 94.69 281 ARG A CA 1
ATOM 2240 C C . ARG A 1 281 ? -3.592 12.411 -43.035 1.00 94.69 281 ARG A C 1
ATOM 2242 O O . ARG A 1 281 ? -2.852 13.027 -43.800 1.00 94.69 281 ARG A O 1
ATOM 2249 N N . LYS A 1 282 ? -4.545 13.003 -42.307 1.00 93.94 282 LYS A N 1
ATOM 2250 C CA . LYS A 1 282 ? -4.759 14.457 -42.292 1.00 93.94 282 LYS A CA 1
ATOM 2251 C C . LYS A 1 282 ? -3.483 15.178 -41.853 1.00 93.94 282 LYS A C 1
ATOM 2253 O O . LYS A 1 282 ? -3.025 16.066 -42.565 1.00 93.94 282 LYS A O 1
ATOM 2258 N N . ILE A 1 283 ? -2.870 14.748 -40.747 1.00 92.50 283 ILE A N 1
ATOM 2259 C CA . ILE A 1 283 ? -1.623 15.345 -40.240 1.00 92.50 283 ILE A CA 1
ATOM 2260 C C . ILE A 1 283 ? -0.498 15.211 -41.270 1.00 92.50 283 ILE A C 1
ATOM 2262 O O . ILE A 1 283 ? 0.147 16.206 -41.598 1.00 92.50 283 ILE A O 1
ATOM 2266 N N . GLN A 1 284 ? -0.286 14.006 -41.817 1.00 94.06 284 GLN A N 1
ATOM 2267 C CA . GLN A 1 284 ? 0.730 13.767 -42.849 1.00 94.06 284 GLN A CA 1
ATOM 2268 C C . GLN A 1 284 ? 0.545 14.690 -44.055 1.00 94.06 284 GLN A C 1
ATOM 2270 O O . GLN A 1 284 ? 1.508 15.290 -44.526 1.00 94.06 284 GLN A O 1
ATOM 2275 N N . SER A 1 285 ? -0.691 14.807 -44.545 1.00 94.31 285 SER A N 1
ATOM 2276 C CA . SER A 1 285 ? -1.006 15.627 -45.711 1.00 94.31 285 SER A CA 1
ATOM 2277 C C . SER A 1 285 ? -0.711 17.098 -45.457 1.00 94.31 285 SER A C 1
ATOM 2279 O O . SER A 1 285 ? -0.111 17.732 -46.317 1.00 94.31 285 SER A O 1
ATOM 2281 N N . ILE A 1 286 ? -1.094 17.637 -44.294 1.00 92.81 286 ILE A N 1
ATOM 2282 C CA . ILE A 1 286 ? -0.823 19.043 -43.981 1.00 92.81 286 ILE A CA 1
ATOM 2283 C C . ILE A 1 286 ? 0.688 19.267 -43.873 1.00 92.81 286 ILE A C 1
ATOM 2285 O O . ILE A 1 286 ? 1.212 20.154 -44.539 1.00 92.81 286 ILE A O 1
ATOM 2289 N N . CYS A 1 287 ? 1.412 18.415 -43.138 1.00 92.75 287 CYS A N 1
ATOM 2290 C CA . CYS A 1 287 ? 2.867 18.541 -42.989 1.00 92.75 287 CYS A CA 1
ATOM 2291 C C . CYS A 1 287 ? 3.602 18.523 -44.343 1.00 92.75 287 CYS A C 1
ATOM 2293 O O . CYS A 1 287 ? 4.555 19.272 -44.526 1.00 92.75 287 CYS A O 1
ATOM 2295 N N . LEU A 1 288 ? 3.152 17.708 -45.305 1.00 93.12 288 LEU A N 1
ATOM 2296 C CA . LEU A 1 288 ? 3.752 17.629 -46.646 1.00 93.12 288 LEU A CA 1
ATOM 2297 C C . LEU A 1 288 ? 3.514 18.877 -47.509 1.00 93.12 288 LEU A C 1
ATOM 2299 O O . LEU A 1 288 ? 4.260 19.098 -48.460 1.00 93.12 288 LEU A O 1
ATOM 2303 N N . THR A 1 289 ? 2.477 19.661 -47.210 1.00 93.25 289 THR A N 1
ATOM 2304 C CA . THR A 1 289 ? 2.148 20.891 -47.951 1.00 93.25 289 THR A CA 1
ATOM 2305 C C . THR A 1 289 ? 2.843 22.141 -47.415 1.00 93.25 289 THR A C 1
ATOM 2307 O O . THR A 1 289 ? 2.826 23.167 -48.091 1.00 93.25 289 THR A O 1
ATOM 2310 N N . LEU A 1 290 ? 3.443 22.067 -46.223 1.00 92.12 290 LEU A N 1
ATOM 2311 C CA . LEU A 1 290 ? 4.110 23.196 -45.576 1.00 92.12 290 LEU A CA 1
ATOM 2312 C C . LEU A 1 290 ? 5.542 23.382 -46.087 1.00 92.12 290 LEU A C 1
ATOM 2314 O O . LEU A 1 290 ? 6.215 22.424 -46.476 1.00 92.12 290 LEU A O 1
ATOM 2318 N N . ASP A 1 291 ? 6.009 24.630 -46.057 1.00 90.38 291 ASP A N 1
ATOM 2319 C CA . ASP A 1 291 ? 7.390 24.963 -46.398 1.00 90.38 291 ASP A CA 1
ATOM 2320 C C . ASP A 1 291 ? 8.371 24.332 -45.391 1.00 90.38 291 ASP A C 1
ATOM 2322 O O . ASP A 1 291 ? 8.067 24.140 -44.210 1.00 90.38 291 ASP A O 1
ATOM 2326 N N . LYS A 1 292 ? 9.573 24.006 -45.871 1.00 87.88 292 LYS A N 1
ATOM 2327 C CA . LYS A 1 292 ? 10.669 23.522 -45.029 1.00 87.88 292 LYS A CA 1
ATOM 2328 C C . LYS A 1 292 ? 11.267 24.634 -44.173 1.00 87.88 292 LYS A C 1
ATOM 2330 O O . LYS A 1 292 ? 11.861 24.335 -43.137 1.00 87.88 292 LYS A O 1
ATOM 2335 N N . ASP A 1 293 ? 11.158 25.889 -44.601 1.00 86.56 293 ASP A N 1
ATOM 2336 C CA . ASP A 1 293 ? 11.493 27.023 -43.750 1.00 86.56 293 ASP A CA 1
ATOM 2337 C C . ASP A 1 293 ? 10.291 27.392 -42.879 1.00 86.56 293 ASP A C 1
ATOM 2339 O O . ASP A 1 293 ? 9.313 27.973 -43.344 1.00 86.56 293 ASP A O 1
ATOM 2343 N N . VAL A 1 294 ? 10.385 27.069 -41.588 1.00 81.81 294 VAL A N 1
ATOM 2344 C CA . VAL A 1 294 ? 9.343 27.341 -40.587 1.00 81.81 294 VAL A CA 1
ATOM 2345 C C . VAL A 1 294 ? 9.067 28.844 -40.441 1.00 81.81 294 VAL A C 1
ATOM 2347 O O . VAL A 1 294 ? 7.965 29.224 -40.057 1.00 81.81 294 VAL A O 1
ATOM 2350 N N . ASN A 1 295 ? 10.031 29.708 -40.779 1.00 82.19 295 ASN A N 1
ATOM 2351 C CA . ASN A 1 295 ? 9.870 31.161 -40.694 1.00 82.19 295 ASN A CA 1
ATOM 2352 C C . ASN A 1 295 ? 9.232 31.779 -41.949 1.00 82.19 295 ASN A C 1
ATOM 2354 O O . ASN A 1 295 ? 8.945 32.978 -41.962 1.00 82.19 295 ASN A O 1
ATOM 2358 N N . ALA A 1 296 ? 9.021 30.995 -43.010 1.00 85.00 296 ALA A N 1
ATOM 2359 C CA . ALA A 1 296 ? 8.323 31.456 -44.202 1.00 85.00 296 ALA A CA 1
ATOM 2360 C C . ALA A 1 296 ? 6.818 31.615 -43.931 1.00 85.00 296 ALA A C 1
ATOM 2362 O O . ALA A 1 296 ? 6.251 30.976 -43.045 1.00 85.00 296 ALA A O 1
ATOM 2363 N N . SER A 1 297 ? 6.127 32.413 -44.752 1.00 79.94 297 SER A N 1
ATOM 2364 C CA . SER A 1 297 ? 4.680 32.652 -44.612 1.00 79.94 297 SER A CA 1
ATOM 2365 C C . SER A 1 297 ? 3.823 31.383 -44.721 1.00 79.94 297 SER A C 1
ATOM 2367 O O . SER A 1 297 ? 2.683 31.380 -44.272 1.00 79.94 297 SER A O 1
ATOM 2369 N N . SER A 1 298 ? 4.358 30.318 -45.324 1.00 84.25 298 SER A N 1
ATOM 2370 C CA . SER A 1 298 ? 3.742 28.989 -45.450 1.00 84.25 298 SER A CA 1
ATOM 2371 C C . SER A 1 298 ? 4.496 27.891 -44.685 1.00 84.25 298 SER A C 1
ATOM 2373 O O . SER A 1 298 ? 4.290 26.708 -44.953 1.00 84.25 298 SER A O 1
ATOM 2375 N N . GLY A 1 299 ? 5.398 28.256 -43.767 1.00 83.44 299 GLY A N 1
ATOM 2376 C CA . GLY A 1 299 ? 6.197 27.308 -42.977 1.00 83.44 299 GLY A CA 1
ATOM 2377 C C . GLY A 1 299 ? 5.447 26.662 -41.811 1.00 83.44 299 GLY A C 1
ATOM 2378 O O . GLY A 1 299 ? 5.825 25.585 -41.343 1.00 83.44 299 GLY A O 1
ATOM 2379 N N . LEU A 1 300 ? 4.362 27.298 -41.362 1.00 87.12 300 LEU A N 1
ATOM 2380 C CA . LEU A 1 300 ? 3.501 26.836 -40.277 1.00 87.12 300 LEU A CA 1
ATOM 2381 C C . LEU A 1 300 ? 2.060 26.668 -40.765 1.00 87.12 300 LEU A C 1
ATOM 2383 O O . LEU A 1 300 ? 1.554 27.456 -41.562 1.00 87.12 300 LEU A O 1
ATOM 2387 N N . GLY A 1 301 ? 1.400 25.634 -40.260 1.00 86.81 301 GLY A N 1
ATOM 2388 C CA . GLY A 1 301 ? -0.018 25.364 -40.450 1.00 86.81 301 GLY A CA 1
ATOM 2389 C C . GLY A 1 301 ? -0.720 25.132 -39.117 1.00 86.81 301 GLY A C 1
ATOM 2390 O O . GLY A 1 301 ? -0.101 25.135 -38.056 1.00 86.81 301 GLY A O 1
ATOM 2391 N N . SER A 1 302 ? -2.024 24.889 -39.176 1.00 87.06 302 SER A N 1
ATOM 2392 C CA . SER A 1 302 ? -2.846 24.536 -38.017 1.00 87.06 302 SER A CA 1
ATOM 2393 C C . SER A 1 302 ? -3.566 23.219 -38.300 1.00 87.06 302 SER A C 1
ATOM 2395 O O . SER A 1 302 ? -4.048 22.975 -39.411 1.00 87.06 302 SER A O 1
ATOM 2397 N N . LEU A 1 303 ? -3.581 22.336 -37.302 1.00 83.94 303 LEU A N 1
ATOM 2398 C CA . LEU A 1 303 ? -4.319 21.076 -37.343 1.00 83.94 303 LEU A CA 1
ATOM 2399 C C . LEU A 1 303 ? -5.766 21.267 -36.857 1.00 83.94 303 LEU A C 1
ATOM 2401 O O . LEU A 1 303 ? -6.702 20.725 -37.467 1.00 83.94 303 LEU A O 1
ATOM 2405 N N . ASP A 1 304 ? -5.912 22.044 -35.783 1.00 79.94 304 ASP A N 1
ATOM 2406 C CA . ASP A 1 304 ? -7.134 22.484 -35.107 1.00 79.94 304 ASP A CA 1
ATOM 2407 C C . ASP A 1 304 ? -6.901 23.849 -34.412 1.00 79.94 304 ASP A C 1
ATOM 2409 O O . ASP A 1 304 ? -5.920 24.541 -34.701 1.00 79.94 304 ASP A O 1
ATOM 2413 N N . GLY A 1 305 ? -7.843 24.279 -33.564 1.00 71.25 305 GLY A N 1
ATOM 2414 C CA . GLY A 1 305 ? -7.875 25.629 -32.991 1.00 71.25 305 GLY A CA 1
ATOM 2415 C C . GLY A 1 305 ? -6.697 25.978 -32.078 1.00 71.25 305 GLY A C 1
ATOM 2416 O O . GLY A 1 305 ? -6.438 27.161 -31.875 1.00 71.25 305 GLY A O 1
ATOM 2417 N N . ASP A 1 306 ? -5.987 24.980 -31.558 1.00 70.19 306 ASP A N 1
ATOM 2418 C CA . ASP A 1 306 ? -4.884 25.141 -30.615 1.00 70.19 306 ASP A CA 1
ATOM 2419 C C . ASP A 1 306 ? -3.604 24.394 -31.020 1.00 70.19 306 ASP A C 1
ATOM 2421 O O . ASP A 1 306 ? -2.558 24.659 -30.441 1.00 70.19 306 ASP A O 1
ATOM 2425 N N . THR A 1 307 ? -3.613 23.549 -32.056 1.00 80.62 307 THR A N 1
ATOM 2426 C CA . THR A 1 307 ? -2.420 22.797 -32.479 1.00 80.62 307 THR A CA 1
ATOM 2427 C C . THR A 1 307 ? -1.788 23.372 -33.747 1.00 80.62 307 THR A C 1
ATOM 2429 O O . THR A 1 307 ? -2.252 23.158 -34.873 1.00 80.62 307 THR A O 1
ATOM 2432 N N . THR A 1 308 ? -0.662 24.068 -33.573 1.00 87.31 308 THR A N 1
ATOM 2433 C CA . THR A 1 308 ? 0.199 24.533 -34.676 1.00 87.31 308 THR A CA 1
ATOM 2434 C C . THR A 1 308 ? 1.111 23.405 -35.161 1.00 87.31 308 THR A C 1
ATOM 2436 O O . THR A 1 308 ? 1.691 22.696 -34.353 1.00 87.31 308 THR A O 1
ATOM 2439 N N . ILE A 1 309 ? 1.293 23.245 -36.472 1.00 89.12 309 ILE A N 1
ATOM 2440 C CA . ILE A 1 309 ? 2.144 22.195 -37.053 1.00 89.12 309 ILE A CA 1
ATOM 2441 C C . ILE A 1 309 ? 3.114 22.750 -38.100 1.00 89.12 309 ILE A C 1
ATOM 2443 O O . ILE A 1 309 ? 2.853 23.766 -38.735 1.00 89.12 309 ILE A O 1
ATOM 2447 N N . SER A 1 310 ? 4.237 22.063 -38.285 1.00 91.06 310 SER A N 1
ATOM 2448 C CA . SER A 1 310 ? 5.284 22.330 -39.274 1.00 91.06 310 SER A CA 1
ATOM 2449 C C . SER A 1 310 ? 5.531 21.085 -40.131 1.00 91.06 310 SER A C 1
ATOM 2451 O O . SER A 1 310 ? 5.024 19.997 -39.834 1.00 91.06 310 SER A O 1
ATOM 2453 N N . TYR A 1 311 ? 6.367 21.194 -41.167 1.00 91.19 311 TYR A N 1
ATOM 2454 C CA . TYR A 1 311 ? 6.725 20.039 -42.001 1.00 91.19 311 TYR A CA 1
ATOM 2455 C C . TYR A 1 311 ? 7.368 18.877 -41.211 1.00 91.19 311 TYR A C 1
ATOM 2457 O O . TYR A 1 311 ? 7.305 17.725 -41.646 1.00 91.19 311 TYR A O 1
ATOM 2465 N N . LYS A 1 312 ? 7.968 19.154 -40.039 1.00 91.38 312 LYS A N 1
ATOM 2466 C CA . LYS A 1 312 ? 8.583 18.146 -39.157 1.00 91.38 312 LYS A CA 1
ATOM 2467 C C . LYS A 1 312 ? 7.618 17.550 -38.136 1.00 91.38 312 LYS A C 1
ATOM 2469 O O . LYS A 1 312 ? 7.946 16.520 -37.547 1.00 91.38 312 LYS A O 1
ATOM 2474 N N . SER A 1 313 ? 6.445 18.146 -37.913 1.00 91.06 313 SER A N 1
ATOM 2475 C CA . SER A 1 313 ? 5.565 17.758 -36.802 1.00 91.06 313 SER A CA 1
ATOM 2476 C C . SER A 1 313 ? 5.148 16.292 -36.854 1.00 91.06 313 SER A C 1
ATOM 2478 O O . SER A 1 313 ? 5.137 15.629 -35.820 1.00 91.06 313 SER A O 1
ATOM 2480 N N . PHE A 1 314 ? 4.892 15.742 -38.045 1.00 92.00 314 PHE A N 1
ATOM 2481 C CA . PHE A 1 314 ? 4.572 14.319 -38.175 1.00 92.00 314 PHE A CA 1
ATOM 2482 C C . PHE A 1 314 ? 5.738 13.407 -37.753 1.00 92.00 314 PHE A C 1
ATOM 2484 O O . PHE A 1 314 ? 5.533 12.398 -37.073 1.00 92.00 314 PHE A O 1
ATOM 2491 N N . GLN A 1 315 ? 6.969 13.766 -38.124 1.00 92.38 315 GLN A N 1
ATOM 2492 C CA . GLN A 1 315 ? 8.164 13.023 -37.727 1.00 92.38 315 GLN A CA 1
ATOM 2493 C C . GLN A 1 315 ? 8.391 13.127 -36.213 1.00 92.38 315 GLN A C 1
ATOM 2495 O O . GLN A 1 315 ? 8.612 12.104 -35.568 1.00 92.38 315 GLN A O 1
ATOM 2500 N N . ALA A 1 316 ? 8.277 14.331 -35.646 1.00 91.75 316 ALA A N 1
ATOM 2501 C CA . ALA A 1 316 ? 8.398 14.570 -34.209 1.00 91.75 316 ALA A CA 1
ATOM 2502 C C . ALA A 1 316 ? 7.370 13.771 -33.402 1.00 91.75 316 ALA A C 1
ATOM 2504 O O . ALA A 1 316 ? 7.740 13.076 -32.459 1.00 91.75 316 ALA A O 1
ATOM 2505 N N . ALA A 1 317 ? 6.102 13.782 -33.820 1.00 91.69 317 ALA A N 1
ATOM 2506 C CA . ALA A 1 317 ? 5.044 12.997 -33.189 1.00 91.69 317 ALA A CA 1
ATOM 2507 C C . ALA A 1 317 ? 5.308 11.484 -33.283 1.00 91.69 317 ALA A C 1
ATOM 2509 O O . ALA A 1 317 ? 5.125 10.759 -32.307 1.00 91.69 317 ALA A O 1
ATOM 2510 N N . SER A 1 318 ? 5.800 11.003 -34.431 1.00 93.94 318 SER A N 1
ATOM 2511 C CA . SER A 1 318 ? 6.139 9.584 -34.620 1.00 93.94 318 SER A CA 1
ATOM 2512 C C . SER A 1 318 ? 7.295 9.142 -33.715 1.00 93.94 318 SER A C 1
ATOM 2514 O O . SER A 1 318 ? 7.268 8.043 -33.164 1.00 93.94 318 SER A O 1
ATOM 2516 N N . VAL A 1 319 ? 8.310 9.993 -33.535 1.00 94.38 319 VAL A N 1
ATOM 2517 C CA . VAL A 1 319 ? 9.427 9.738 -32.612 1.00 94.38 319 VAL A CA 1
ATOM 2518 C C . VAL A 1 319 ? 8.966 9.795 -31.160 1.00 94.38 319 VAL A C 1
ATOM 2520 O O . VAL A 1 319 ? 9.291 8.891 -30.399 1.00 94.38 319 VAL A O 1
ATOM 2523 N N . ALA A 1 320 ? 8.137 10.774 -30.790 1.00 92.25 320 ALA A N 1
ATOM 2524 C CA . ALA A 1 320 ? 7.560 10.864 -29.451 1.00 92.25 320 ALA A CA 1
ATOM 2525 C C . ALA A 1 320 ? 6.736 9.614 -29.097 1.00 92.25 320 ALA A C 1
ATOM 2527 O O . ALA A 1 320 ? 6.907 9.052 -28.016 1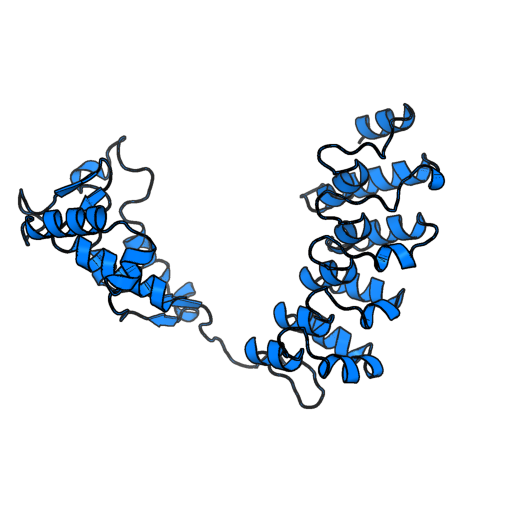.00 92.25 320 ALA A O 1
ATOM 2528 N N . ALA A 1 321 ? 5.914 9.118 -30.026 1.00 93.94 321 ALA A N 1
ATOM 2529 C CA . ALA A 1 321 ? 5.205 7.850 -29.857 1.00 93.94 321 ALA A CA 1
ATOM 2530 C C . ALA A 1 321 ? 6.180 6.671 -29.685 1.00 93.94 321 ALA A C 1
ATOM 2532 O O . ALA A 1 321 ? 5.975 5.811 -28.834 1.00 93.94 321 ALA A O 1
ATOM 2533 N N . GLY A 1 322 ? 7.284 6.661 -30.436 1.00 94.75 322 GLY A N 1
ATOM 2534 C CA . GLY A 1 322 ? 8.342 5.659 -30.313 1.00 94.75 322 GLY A CA 1
ATOM 2535 C C . GLY A 1 322 ? 9.062 5.677 -28.960 1.00 94.75 322 GLY A C 1
ATOM 2536 O O . GLY A 1 322 ? 9.376 4.617 -28.413 1.00 94.75 322 GLY A O 1
ATOM 2537 N N . CYS A 1 323 ? 9.264 6.863 -28.375 1.00 93.50 323 CYS A N 1
ATOM 2538 C CA . CYS A 1 323 ? 9.757 7.018 -27.005 1.00 93.50 323 CYS A CA 1
ATOM 2539 C C . CYS A 1 323 ? 8.808 6.361 -25.996 1.00 93.50 323 CYS A C 1
ATOM 2541 O O . CYS A 1 323 ? 9.274 5.645 -25.114 1.00 93.50 323 CYS A O 1
ATOM 2543 N N . VAL A 1 324 ? 7.492 6.558 -26.153 1.00 92.00 324 VAL A N 1
ATOM 2544 C CA . VAL A 1 324 ? 6.473 5.922 -25.300 1.00 92.00 324 VAL A CA 1
ATOM 2545 C C . VAL A 1 324 ? 6.500 4.404 -25.470 1.00 92.00 324 VAL A C 1
ATOM 2547 O O . VAL A 1 324 ? 6.574 3.690 -24.478 1.00 92.00 324 VAL A O 1
ATOM 2550 N N . CYS A 1 325 ? 6.528 3.901 -26.708 1.00 90.69 325 CYS A N 1
ATOM 2551 C CA . CYS A 1 325 ? 6.632 2.463 -26.975 1.00 90.69 325 CYS A CA 1
ATOM 2552 C C . CYS A 1 325 ? 7.908 1.833 -26.405 1.00 90.69 325 CYS A C 1
ATOM 2554 O O . CYS A 1 325 ? 7.898 0.656 -26.082 1.00 90.69 325 CYS A O 1
ATOM 2556 N N . SER A 1 326 ? 9.004 2.588 -26.312 1.00 89.75 326 SER A N 1
ATOM 2557 C CA . SER A 1 326 ? 10.265 2.103 -25.734 1.00 89.75 326 SER A CA 1
ATOM 2558 C C . SER A 1 326 ? 10.274 2.134 -24.203 1.00 89.75 326 SER A C 1
ATOM 2560 O O . SER A 1 326 ? 11.152 1.527 -23.593 1.00 89.75 326 SER A O 1
ATOM 2562 N N . ALA A 1 327 ? 9.368 2.902 -23.592 1.00 88.75 327 ALA A N 1
ATOM 2563 C CA . ALA A 1 327 ? 9.262 3.051 -22.145 1.00 88.75 327 ALA A CA 1
ATOM 2564 C C . ALA A 1 327 ? 8.363 1.987 -21.496 1.00 88.75 327 ALA A C 1
ATOM 2566 O O . ALA A 1 327 ? 8.517 1.728 -20.303 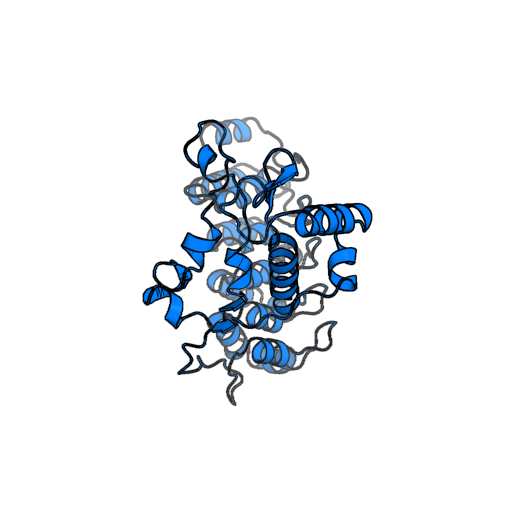1.00 88.75 327 ALA A O 1
ATOM 2567 N N . VAL A 1 328 ? 7.431 1.418 -22.267 1.00 82.88 328 VAL A N 1
ATOM 2568 C CA . VAL A 1 328 ? 6.520 0.328 -21.875 1.00 82.88 328 VAL A CA 1
ATOM 2569 C C . VAL A 1 328 ? 7.159 -1.020 -22.180 1.00 82.88 328 VAL A C 1
ATOM 2571 O O . VAL A 1 328 ? 7.071 -1.908 -21.307 1.00 82.88 328 VAL A O 1
#

Radius of gyration: 28.17 Å; chains: 1; bounding box: 56×59×74 Å

pLDDT: mean 88.09, std 9.18, range [44.5, 97.69]

Organism: NCBI:txid96789

Sequence (328 aa):
YKAFTILIDENIDINVKCHGISPIHLLISLANLPDGYNFSYRCLQYIFENISTELIDMDAKDDQGSTFFHLACELSDTSILILLLNNSKESLLKLETKDRVGYLPIHRAVQRNLLSVCEYLLSNYPNLSQTKTSQGDNLLHLAANNCSIELWNYLTHSYKDVSHKLLKETNIFHNTPVDIAVNNELSINKHNKIIQSSNSKKNNTAIITDHVCLEHHTCHPSDLHSPTAPPENAHRLKVLIDPNDGILYSNDIASYLKRITSAKPATITDILRVHEWTYVRKIQSICLTLDKDVNASSGLGSLDGDTTISYKSFQAASVAAGCVCSAV

Secondary structure (DSSP, 8-state):
-HHHHHHHHTT--TT--BTTB-HHHHHHHHTTSTTHHHHHHHHHHHHHHHS-GGGS-TT-B-TTS-BHHHHHTTSS-SHHHHHHHHT-TTHHHHHS---TTS--HHHHHHHTT-HHHHHHHHHH-GGGGG---TT---HHHHHHHTT-HHHHHHHHHHTHHHHHHHTT---TTS--HHHHHHHTT-EE-TTSPEEP-S------EEEE--GGGGG--SS-GGGTTSTTS-SS-TTHHHHHH-TTT-GGGSHHHHTTEEEE--PPPPPHHHHTTTS-HHHHHHHHHHHHHS-S-TTSTTSEEESSSS-EEETTHHHHHHHHHHHHHHH-

InterPro domains:
  IPR002110 Ankyrin repeat [PF12796] (54-128)
  IPR002110 Ankyrin repeat [SM00248] (64-94)
  IPR002110 Ankyrin repeat [SM00248] (101-130)
  IPR002110 Ankyrin repeat [SM00248] (135-164)
  IPR023696 Ureohydrolase domain superfamily [SSF52768] (202-328)
  IPR023801 Histone deacetylase domain [PF00850] (231-328)
  IPR036770 Ankyrin repeat-containing domain superfamily [G3DSA:1.25.40.20] (1-92)
  IPR036770 Ankyrin repeat-containing domain superfamily [G3DSA:1.25.40.20] (93-196)
  IPR036770 Ankyrin repeat-containing domain superfamily [SSF48403] (5-184)
  IPR037138 Histone deacetylase domain superfamily [G3DSA:3.40.800.20] (197-328)